Protein AF-A0A975B536-F1 (afdb_monomer_lite)

Structure (mmCIF, N/CA/C/O backbone):
data_AF-A0A975B536-F1
#
_entry.id   AF-A0A975B536-F1
#
loop_
_atom_site.group_PDB
_atom_site.id
_atom_site.type_symbol
_atom_site.label_atom_id
_atom_site.label_alt_id
_atom_site.label_comp_id
_atom_site.label_asym_id
_atom_site.label_entity_id
_atom_site.label_seq_id
_atom_site.pdbx_PDB_ins_code
_atom_site.Cartn_x
_atom_site.Cartn_y
_atom_site.Cartn_z
_atom_site.occupancy
_atom_site.B_iso_or_equiv
_atom_site.auth_seq_id
_atom_site.auth_comp_id
_atom_site.auth_asym_id
_atom_site.auth_atom_id
_atom_site.pdbx_PDB_model_num
ATOM 1 N N . MET A 1 1 ? 39.729 -15.402 -16.493 1.00 52.84 1 MET A N 1
ATOM 2 C CA . MET A 1 1 ? 40.479 -16.523 -17.104 1.00 52.84 1 MET A CA 1
ATOM 3 C C . MET A 1 1 ? 41.012 -16.151 -18.491 1.00 52.84 1 MET A C 1
ATOM 5 O O . MET A 1 1 ? 42.212 -16.264 -18.690 1.00 52.84 1 MET A O 1
ATOM 9 N N . ASN A 1 2 ? 40.196 -15.582 -19.392 1.00 63.62 2 ASN A N 1
ATOM 10 C CA . ASN A 1 2 ? 40.646 -15.184 -20.742 1.00 63.62 2 ASN A CA 1
ATOM 11 C C . ASN A 1 2 ? 41.720 -14.077 -20.799 1.00 63.62 2 ASN A C 1
ATOM 13 O O . ASN A 1 2 ? 42.593 -14.134 -21.655 1.00 63.62 2 ASN A O 1
ATOM 17 N N . THR A 1 3 ? 41.709 -13.095 -19.892 1.00 64.75 3 THR A N 1
ATOM 18 C CA . THR A 1 3 ? 42.691 -11.990 -19.902 1.00 64.75 3 THR A CA 1
ATOM 19 C C . THR A 1 3 ? 44.094 -12.422 -19.477 1.00 64.75 3 THR A C 1
ATOM 21 O O . THR A 1 3 ? 45.071 -11.982 -20.068 1.00 64.75 3 THR A O 1
ATOM 24 N N . TYR A 1 4 ? 44.202 -13.337 -18.510 1.00 67.81 4 TYR A N 1
ATOM 25 C CA . TYR A 1 4 ? 45.480 -13.910 -18.076 1.00 67.81 4 TYR A CA 1
ATOM 26 C C . TYR A 1 4 ? 46.125 -14.757 -19.182 1.00 67.81 4 TYR A C 1
ATOM 28 O O . TYR A 1 4 ? 47.302 -14.592 -19.478 1.00 67.81 4 TYR A O 1
ATOM 36 N N . ILE A 1 5 ? 45.330 -15.594 -19.857 1.00 72.44 5 ILE A N 1
ATOM 37 C CA . ILE A 1 5 ? 45.781 -16.386 -21.011 1.00 72.44 5 ILE A CA 1
ATOM 38 C C . ILE A 1 5 ? 46.236 -15.458 -22.150 1.00 72.44 5 ILE A C 1
ATOM 40 O O . ILE A 1 5 ? 47.288 -15.686 -22.744 1.00 72.44 5 ILE A O 1
ATOM 44 N N . GLY A 1 6 ? 45.499 -14.366 -22.395 1.00 69.50 6 GLY A N 1
ATOM 45 C CA . GLY A 1 6 ? 45.873 -13.332 -23.361 1.00 69.50 6 GLY A CA 1
ATOM 46 C C . GLY A 1 6 ? 47.219 -12.676 -23.042 1.00 69.50 6 GLY A C 1
ATOM 47 O O . GLY A 1 6 ? 48.089 -12.629 -23.906 1.00 69.50 6 GLY A O 1
ATOM 48 N N . LEU A 1 7 ? 47.435 -12.248 -21.795 1.00 70.88 7 LEU A N 1
ATOM 49 C CA . LEU A 1 7 ? 48.694 -11.637 -21.348 1.00 70.88 7 LEU A CA 1
ATOM 50 C C . LEU A 1 7 ? 49.884 -12.608 -21.414 1.00 70.88 7 LEU A C 1
ATOM 52 O O . LEU A 1 7 ? 50.959 -12.223 -21.867 1.00 70.88 7 LEU A O 1
ATOM 56 N N . VAL A 1 8 ? 49.684 -13.872 -21.027 1.00 73.31 8 VAL A N 1
ATOM 57 C CA . VAL A 1 8 ? 50.713 -14.922 -21.129 1.00 73.31 8 VAL A CA 1
ATOM 58 C C . VAL A 1 8 ? 51.071 -15.187 -22.593 1.00 73.31 8 VAL A C 1
ATOM 60 O O . VAL A 1 8 ? 52.251 -15.240 -22.932 1.00 73.31 8 VAL A O 1
ATOM 63 N N . SER A 1 9 ? 50.078 -15.282 -23.481 1.00 73.00 9 SER A N 1
ATOM 64 C CA . SER A 1 9 ? 50.320 -15.485 -24.915 1.00 73.00 9 SER A CA 1
ATOM 65 C C . SER A 1 9 ? 51.067 -14.309 -25.562 1.00 73.00 9 SER A C 1
ATOM 67 O O . SER A 1 9 ? 52.003 -14.529 -26.326 1.00 73.00 9 SER A O 1
ATOM 69 N N . LEU A 1 10 ? 50.735 -13.067 -25.187 1.00 73.44 10 LEU A N 1
ATOM 70 C CA . LEU A 1 10 ? 51.428 -11.853 -25.635 1.00 73.44 10 LEU A CA 1
ATOM 71 C C . LEU A 1 10 ? 52.888 -11.821 -25.168 1.00 73.44 10 LEU A C 1
ATOM 73 O O . LEU A 1 10 ? 53.773 -11.488 -25.954 1.00 73.44 10 LEU A O 1
ATOM 77 N N . GLY A 1 11 ? 53.145 -12.221 -23.920 1.00 71.75 11 GLY A N 1
ATOM 78 C CA . GLY A 1 11 ? 54.498 -12.339 -23.377 1.00 71.75 11 GLY A CA 1
ATOM 79 C C . GLY A 1 11 ? 55.343 -13.371 -24.126 1.00 71.75 11 GLY A C 1
ATOM 80 O O . GLY A 1 11 ? 56.466 -13.070 -24.524 1.00 71.75 11 GLY A O 1
ATOM 81 N N . VAL A 1 12 ? 54.792 -14.561 -24.390 1.00 78.44 12 VAL A N 1
ATOM 82 C CA . VAL A 1 12 ? 55.482 -15.630 -25.139 1.00 78.44 12 VAL A CA 1
ATOM 83 C C . VAL A 1 12 ? 55.801 -15.193 -26.573 1.00 78.44 12 VAL A C 1
ATOM 85 O O . VAL A 1 12 ? 56.919 -15.401 -27.047 1.00 78.44 12 VAL A O 1
ATOM 88 N N . VAL A 1 13 ? 54.854 -14.532 -27.247 1.00 76.50 13 VAL A N 1
ATOM 89 C CA . VAL A 1 13 ? 55.049 -13.998 -28.604 1.00 76.50 13 VAL A CA 1
ATOM 90 C C . VAL A 1 13 ? 56.113 -12.898 -28.620 1.00 76.50 13 VAL A C 1
ATOM 92 O O . VAL A 1 13 ? 56.979 -12.912 -29.492 1.00 76.50 13 VAL A O 1
ATOM 95 N N . ALA A 1 14 ? 56.108 -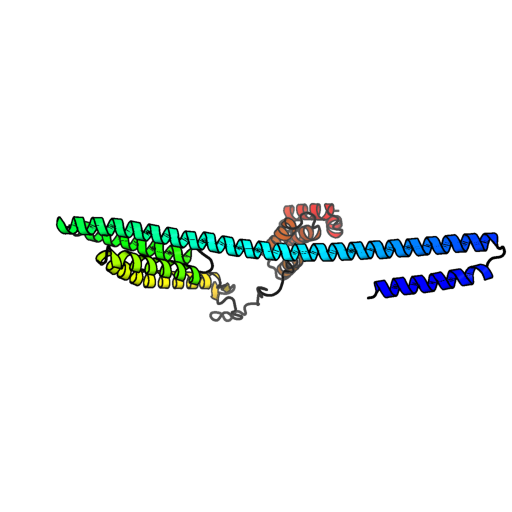11.985 -27.644 1.00 73.50 14 ALA A N 1
ATOM 96 C CA . ALA A 1 14 ? 57.100 -10.915 -27.549 1.00 73.50 14 ALA A CA 1
ATOM 97 C C . ALA A 1 14 ? 58.524 -11.448 -27.308 1.00 73.50 14 ALA A C 1
ATOM 99 O O . ALA A 1 14 ? 59.465 -10.983 -27.952 1.00 73.50 14 ALA A O 1
ATOM 100 N N . VAL A 1 15 ? 58.680 -12.455 -26.439 1.00 76.94 15 VAL A N 1
ATOM 101 C CA . VAL A 1 15 ? 59.972 -13.120 -26.195 1.00 76.94 15 VAL A CA 1
ATOM 102 C C . VAL A 1 15 ? 60.466 -13.817 -27.466 1.00 76.94 15 VAL A C 1
ATOM 104 O O . VAL A 1 15 ? 61.611 -13.605 -27.866 1.00 76.94 15 VAL A O 1
ATOM 107 N N . GLY A 1 16 ? 59.598 -14.566 -28.155 1.00 76.38 16 GLY A N 1
ATOM 108 C CA . GLY A 1 16 ? 59.943 -15.229 -29.417 1.00 76.38 16 GLY A CA 1
ATOM 109 C C . GLY A 1 16 ? 60.360 -14.252 -30.523 1.00 76.38 16 GLY A C 1
ATOM 110 O O . GLY A 1 16 ? 61.385 -14.455 -31.172 1.00 76.38 16 GLY A O 1
ATOM 111 N N . LEU A 1 17 ? 59.623 -13.149 -30.692 1.00 71.12 17 LEU A N 1
ATOM 112 C CA . LEU A 1 17 ? 59.965 -12.087 -31.646 1.00 71.12 17 LEU A CA 1
ATOM 113 C C . LEU A 1 17 ? 61.303 -11.424 -31.309 1.00 71.12 17 LEU A C 1
ATOM 115 O O . LEU A 1 17 ? 62.122 -11.231 -32.205 1.00 71.12 17 LEU A O 1
ATOM 119 N N . SER A 1 18 ? 61.553 -11.121 -30.033 1.00 70.31 18 SER A N 1
ATOM 120 C CA . SER A 1 18 ? 62.806 -10.491 -29.596 1.00 70.31 18 SER A CA 1
ATOM 121 C 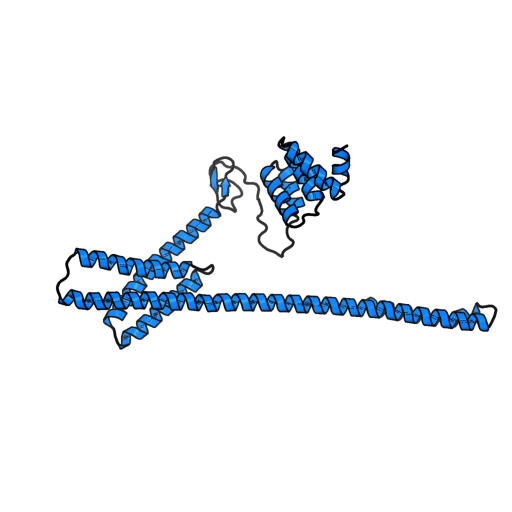C . SER A 1 18 ? 64.042 -11.369 -29.826 1.00 70.31 18 SER A C 1
ATOM 123 O O . SER A 1 18 ? 65.114 -10.841 -30.111 1.00 70.31 18 SER A O 1
ATOM 125 N N . ALA A 1 19 ? 63.889 -12.697 -29.772 1.00 77.88 19 ALA A N 1
ATOM 126 C CA . ALA A 1 19 ? 64.959 -13.654 -30.047 1.00 77.88 19 ALA A CA 1
ATOM 127 C C . ALA A 1 19 ? 65.216 -13.857 -31.553 1.00 77.88 19 ALA A C 1
ATOM 129 O O . ALA A 1 19 ? 66.333 -14.186 -31.946 1.00 77.88 19 ALA A O 1
ATOM 130 N N . TYR A 1 20 ? 64.197 -13.658 -32.397 1.00 78.62 20 TYR A N 1
ATOM 131 C CA . TYR A 1 20 ? 64.264 -13.927 -33.838 1.00 78.62 20 TYR A CA 1
ATOM 132 C C . TYR A 1 20 ? 64.617 -12.690 -34.684 1.00 78.62 20 TYR A C 1
ATOM 134 O O . TYR A 1 20 ? 65.339 -12.802 -35.674 1.00 78.62 20 TYR A O 1
ATOM 142 N N . LEU A 1 21 ? 64.170 -11.497 -34.271 1.00 73.81 21 LEU A N 1
ATOM 143 C CA . LEU A 1 21 ? 64.431 -10.214 -34.947 1.00 73.81 21 LEU A CA 1
ATOM 144 C C . LEU A 1 21 ? 65.922 -9.927 -35.238 1.00 73.81 21 LEU A C 1
ATOM 146 O O . LEU A 1 21 ? 66.208 -9.442 -36.335 1.00 73.81 21 LEU A O 1
ATOM 150 N N . PRO A 1 22 ? 66.883 -10.253 -34.348 1.00 76.38 22 PRO A N 1
ATOM 151 C CA . PRO A 1 22 ? 68.302 -10.005 -34.606 1.00 76.38 22 PRO A CA 1
ATOM 152 C C . PRO A 1 22 ? 68.882 -10.755 -35.807 1.00 76.38 22 PRO A C 1
ATOM 154 O O . PRO A 1 22 ? 69.833 -10.272 -36.413 1.00 76.38 22 PRO A O 1
ATOM 157 N N . PHE A 1 23 ? 68.309 -11.907 -36.169 1.00 77.44 23 PHE A N 1
ATOM 158 C CA . PHE A 1 23 ? 68.779 -12.733 -37.285 1.00 77.44 23 PHE A CA 1
ATOM 159 C C . PHE A 1 23 ? 68.290 -12.245 -38.655 1.00 77.44 23 PHE A C 1
ATOM 161 O O . PHE A 1 23 ? 68.813 -12.671 -39.681 1.00 77.44 23 PHE A O 1
ATOM 168 N N . LEU A 1 24 ? 67.295 -11.354 -38.684 1.00 76.50 24 LEU A N 1
ATOM 169 C CA . LEU A 1 24 ? 66.673 -10.845 -39.909 1.00 76.50 24 LEU A CA 1
ATOM 170 C C . LEU A 1 24 ? 67.210 -9.473 -40.341 1.00 76.50 24 LEU A C 1
ATOM 172 O O . LEU A 1 24 ? 66.907 -9.024 -41.446 1.00 76.50 24 LEU A O 1
ATOM 176 N N . MET A 1 25 ? 67.964 -8.787 -39.478 1.00 79.94 25 MET A N 1
ATOM 177 C CA . MET A 1 25 ? 68.356 -7.393 -39.692 1.00 79.94 25 MET A CA 1
ATOM 178 C C . MET A 1 25 ? 69.790 -7.267 -40.228 1.00 79.94 25 MET A C 1
ATOM 180 O O . MET A 1 25 ? 70.691 -7.954 -39.751 1.00 79.94 25 MET A O 1
ATOM 184 N N . PRO A 1 26 ? 70.038 -6.349 -41.181 1.00 75.31 26 PRO A N 1
ATOM 185 C CA . PRO A 1 26 ? 71.304 -6.273 -41.912 1.00 75.31 26 PRO A CA 1
ATOM 186 C C . PRO A 1 26 ? 72.475 -5.713 -41.091 1.00 75.31 26 PRO A C 1
ATOM 188 O O . PRO A 1 26 ? 73.628 -5.933 -41.453 1.00 75.31 26 PRO A O 1
ATOM 191 N N . THR A 1 27 ? 72.211 -4.976 -40.004 1.00 83.12 27 THR A N 1
ATOM 192 C CA . THR A 1 27 ? 73.253 -4.381 -39.152 1.00 83.12 27 THR A CA 1
ATOM 193 C C . THR A 1 27 ? 72.921 -4.507 -37.659 1.00 83.12 27 THR A C 1
ATOM 195 O O . THR A 1 27 ? 71.751 -4.428 -37.264 1.00 83.12 27 THR A O 1
ATOM 198 N N . PRO A 1 28 ? 73.939 -4.665 -36.789 1.00 81.94 28 PRO A N 1
ATOM 199 C CA . PRO A 1 28 ? 73.739 -4.891 -35.354 1.00 81.94 28 PRO A CA 1
ATOM 200 C C . PRO A 1 28 ? 73.085 -3.700 -34.637 1.00 81.94 28 PRO A C 1
ATOM 202 O O . PRO A 1 28 ? 72.344 -3.887 -33.676 1.00 81.94 28 PRO A O 1
ATOM 205 N N . THR A 1 29 ? 73.301 -2.476 -35.122 1.00 81.25 29 THR A N 1
ATOM 206 C CA . THR A 1 29 ? 72.700 -1.258 -34.559 1.00 81.25 29 THR A CA 1
ATOM 207 C C . THR A 1 29 ? 71.192 -1.194 -34.802 1.00 81.25 29 THR A C 1
ATOM 209 O O . THR A 1 29 ? 70.433 -0.886 -33.885 1.00 81.25 29 THR A O 1
ATOM 212 N N . VAL A 1 30 ? 70.737 -1.544 -36.008 1.00 80.69 30 VAL A N 1
ATOM 213 C CA . VAL A 1 30 ? 69.308 -1.589 -36.361 1.00 80.69 30 VAL A CA 1
ATOM 214 C C . VAL A 1 30 ? 68.604 -2.734 -35.625 1.00 80.69 30 VAL A C 1
ATOM 216 O O . VAL A 1 30 ? 67.503 -2.548 -35.105 1.00 80.69 30 VAL A O 1
ATOM 219 N N . SER A 1 31 ? 69.262 -3.889 -35.494 1.00 78.50 31 SER A N 1
ATOM 220 C CA . SER A 1 31 ? 68.794 -5.000 -34.652 1.00 78.50 31 SER A CA 1
ATOM 221 C C . SER A 1 31 ? 68.556 -4.561 -33.198 1.00 78.50 31 SER A C 1
ATOM 223 O O . SER A 1 31 ? 67.471 -4.750 -32.652 1.00 78.50 31 SER A O 1
ATOM 225 N N . PHE A 1 32 ? 69.527 -3.884 -32.580 1.00 80.38 32 PHE A N 1
ATOM 226 C CA . PHE A 1 32 ? 69.415 -3.451 -31.186 1.00 80.38 32 PHE A CA 1
ATOM 227 C C . PHE A 1 32 ? 68.269 -2.450 -30.965 1.00 80.38 32 PHE A C 1
ATOM 229 O O . PHE A 1 32 ? 67.469 -2.603 -30.042 1.00 80.38 32 PHE A O 1
ATOM 236 N N . ILE A 1 33 ? 68.142 -1.457 -31.852 1.00 82.81 33 ILE A N 1
ATOM 237 C CA . ILE A 1 33 ? 67.071 -0.454 -31.784 1.00 82.81 33 ILE A CA 1
ATOM 238 C C . ILE A 1 33 ? 65.697 -1.118 -31.952 1.00 82.81 33 ILE A C 1
ATOM 240 O O . ILE A 1 33 ? 64.779 -0.839 -31.182 1.00 82.81 33 ILE A O 1
ATOM 244 N N . THR A 1 34 ? 65.544 -2.030 -32.914 1.00 80.19 34 THR A N 1
ATOM 245 C CA . THR A 1 34 ? 64.260 -2.708 -33.169 1.00 80.19 34 THR A CA 1
ATOM 246 C C . THR A 1 34 ? 63.822 -3.605 -32.008 1.00 80.19 34 THR A C 1
ATOM 248 O O . THR A 1 34 ? 62.639 -3.608 -31.666 1.00 80.19 34 THR A O 1
ATOM 251 N N . VAL A 1 35 ? 64.753 -4.286 -31.332 1.00 81.12 35 VAL A N 1
ATOM 252 C CA . VAL A 1 35 ? 64.463 -5.071 -30.117 1.00 81.12 35 VAL A CA 1
ATOM 253 C C . VAL A 1 35 ? 64.015 -4.174 -28.955 1.00 81.12 35 VAL A C 1
ATOM 255 O O . VAL A 1 35 ? 63.045 -4.496 -28.259 1.00 81.12 35 VAL A O 1
ATOM 258 N N . ILE A 1 36 ? 64.653 -3.014 -28.763 1.00 83.25 36 ILE A N 1
ATOM 259 C CA . ILE A 1 36 ? 64.231 -2.037 -27.745 1.00 83.25 36 ILE A CA 1
ATOM 260 C C . ILE A 1 36 ? 62.819 -1.522 -28.044 1.00 83.25 36 ILE A C 1
ATOM 262 O O . ILE A 1 36 ? 61.957 -1.550 -27.168 1.00 83.25 36 ILE A O 1
ATOM 266 N N . PHE A 1 37 ? 62.537 -1.114 -29.281 1.00 83.62 37 PHE A N 1
ATOM 267 C CA . PHE A 1 37 ? 61.194 -0.663 -29.653 1.00 83.62 37 PHE A CA 1
ATOM 268 C C . PHE A 1 37 ? 60.136 -1.758 -29.458 1.00 83.62 37 PHE A C 1
ATOM 270 O O . PHE A 1 37 ? 59.074 -1.481 -28.901 1.00 83.62 37 PHE A O 1
ATOM 277 N N . ALA A 1 38 ? 60.427 -3.004 -29.845 1.00 79.50 38 ALA A N 1
ATOM 278 C CA . ALA A 1 38 ? 59.507 -4.130 -29.675 1.00 79.50 38 ALA A CA 1
ATOM 279 C C . ALA A 1 38 ? 59.219 -4.441 -28.193 1.00 79.50 38 ALA A C 1
ATOM 281 O O . ALA A 1 38 ? 58.070 -4.691 -27.821 1.00 79.50 38 ALA A O 1
ATOM 282 N N . SER A 1 39 ? 60.240 -4.387 -27.334 1.00 80.50 39 SER A N 1
ATOM 283 C CA . SER A 1 39 ? 60.094 -4.628 -25.891 1.00 80.50 39 SER A CA 1
ATOM 284 C C . SER A 1 39 ? 59.316 -3.515 -25.182 1.00 80.50 39 SER A C 1
ATOM 286 O O . SER A 1 39 ? 58.391 -3.809 -24.423 1.00 80.50 39 SER A O 1
ATOM 288 N N . VAL A 1 40 ? 59.608 -2.245 -25.485 1.00 85.38 40 VAL A N 1
ATOM 289 C CA . VAL A 1 40 ? 58.858 -1.093 -24.955 1.00 85.38 40 VAL A CA 1
ATOM 290 C C . VAL A 1 40 ? 57.400 -1.141 -25.412 1.00 85.38 40 VAL A C 1
ATOM 292 O O . VAL A 1 40 ? 56.494 -0.951 -24.602 1.00 85.38 40 VAL A O 1
ATOM 295 N N . PHE A 1 41 ? 57.154 -1.456 -26.685 1.00 83.06 41 PHE A N 1
ATOM 296 C CA . PHE A 1 41 ? 55.803 -1.582 -27.230 1.00 83.06 41 PHE A CA 1
ATOM 297 C C . PHE A 1 41 ? 55.010 -2.717 -26.559 1.00 83.06 41 PHE A C 1
ATOM 299 O O . PHE A 1 41 ? 53.853 -2.525 -26.185 1.00 83.06 41 PHE A O 1
ATOM 306 N N . SER A 1 42 ? 55.645 -3.869 -26.322 1.00 81.31 42 SER A N 1
ATOM 307 C CA . SER A 1 42 ? 55.040 -5.000 -25.603 1.00 81.31 42 SER A CA 1
ATOM 308 C C . SER A 1 42 ? 54.677 -4.655 -24.151 1.00 81.31 42 SER A C 1
ATOM 310 O O . SER A 1 42 ? 53.566 -4.948 -23.694 1.00 81.31 42 SER A O 1
ATOM 312 N N . LEU A 1 43 ? 55.570 -3.965 -23.430 1.00 84.56 43 LEU A N 1
ATOM 313 C CA . LEU A 1 43 ? 55.304 -3.483 -22.070 1.00 84.56 43 LEU A CA 1
ATOM 314 C C . LEU A 1 43 ? 54.147 -2.479 -22.037 1.00 84.56 43 LEU A C 1
ATOM 316 O O . LEU A 1 43 ? 53.305 -2.543 -21.142 1.00 84.56 43 LEU A O 1
ATOM 320 N N . LEU A 1 44 ? 54.065 -1.593 -23.030 1.00 87.00 44 LEU A N 1
ATOM 321 C CA . LEU A 1 44 ? 53.014 -0.582 -23.125 1.00 87.00 44 LEU A CA 1
ATOM 322 C C . LEU A 1 44 ? 51.642 -1.216 -23.400 1.00 87.00 44 LEU A C 1
ATOM 324 O O . LEU A 1 44 ? 50.660 -0.853 -22.751 1.00 87.00 44 LEU A O 1
ATOM 328 N N . ILE A 1 45 ? 51.574 -2.222 -24.281 1.00 84.00 45 ILE A N 1
ATOM 329 C CA . ILE A 1 45 ? 50.353 -3.018 -24.501 1.00 84.00 45 ILE A CA 1
ATOM 330 C C . ILE A 1 45 ? 49.953 -3.751 -23.221 1.00 84.00 45 ILE A C 1
ATOM 332 O O . ILE A 1 45 ? 48.795 -3.690 -22.808 1.00 84.00 45 ILE A O 1
ATOM 336 N N . THR A 1 46 ? 50.908 -4.411 -22.567 1.00 83.19 46 THR A N 1
ATOM 337 C CA . THR A 1 46 ? 50.675 -5.144 -21.315 1.00 83.19 46 THR A CA 1
ATOM 338 C C . THR A 1 46 ? 50.127 -4.217 -20.230 1.00 83.19 46 THR A C 1
ATOM 340 O O . THR A 1 46 ? 49.127 -4.541 -19.586 1.00 83.19 46 THR A O 1
ATOM 343 N N . TYR A 1 47 ? 50.715 -3.029 -20.072 1.00 87.50 47 TYR A N 1
ATOM 344 C CA . TYR A 1 47 ? 50.244 -1.992 -19.155 1.00 87.50 47 TYR A CA 1
ATOM 345 C C . TYR A 1 47 ? 48.826 -1.513 -19.496 1.00 87.50 47 TYR A C 1
ATOM 347 O O . TYR A 1 47 ? 47.972 -1.454 -18.616 1.00 87.50 47 TYR A O 1
ATOM 355 N N . MET A 1 48 ? 48.532 -1.226 -20.767 1.00 86.50 48 MET A N 1
ATOM 356 C CA . MET A 1 48 ? 47.199 -0.777 -21.193 1.00 86.50 48 MET A CA 1
ATOM 357 C C . MET A 1 48 ? 46.120 -1.837 -20.933 1.00 86.50 48 MET A C 1
ATOM 359 O O . MET A 1 48 ? 45.045 -1.516 -20.425 1.00 86.50 48 MET A O 1
ATOM 363 N N . VAL A 1 49 ? 46.408 -3.106 -21.239 1.00 84.62 49 VAL A N 1
ATOM 364 C CA . VAL A 1 49 ? 45.474 -4.225 -21.033 1.00 84.62 49 VAL A CA 1
ATOM 365 C C . VAL A 1 49 ? 45.243 -4.481 -19.545 1.00 84.62 49 VAL A C 1
ATOM 367 O O . VAL A 1 49 ? 44.099 -4.634 -19.119 1.00 84.62 49 VAL A O 1
ATOM 370 N N . THR A 1 50 ? 46.311 -4.504 -18.745 1.00 84.06 50 THR A N 1
ATOM 371 C CA . THR A 1 50 ? 46.207 -4.708 -17.292 1.00 84.06 50 THR A CA 1
ATOM 372 C C . THR A 1 50 ? 45.485 -3.555 -16.610 1.00 84.06 50 THR A C 1
ATOM 374 O O . THR A 1 50 ? 44.573 -3.810 -15.827 1.00 84.06 50 THR A O 1
ATOM 377 N N . LYS A 1 51 ? 45.811 -2.303 -16.949 1.00 88.88 51 LYS A N 1
ATOM 378 C CA . LYS A 1 51 ? 45.131 -1.114 -16.424 1.00 88.88 51 LYS A CA 1
ATOM 379 C C . LYS A 1 51 ? 43.632 -1.154 -16.714 1.00 88.88 51 LYS A C 1
ATOM 381 O O . LYS A 1 51 ? 42.842 -1.068 -15.779 1.00 88.88 51 LYS A O 1
ATOM 386 N N . LYS A 1 52 ? 43.247 -1.378 -17.976 1.00 86.69 52 LYS A N 1
ATOM 387 C CA . LYS A 1 52 ? 41.836 -1.468 -18.377 1.00 86.69 52 LYS A CA 1
ATOM 388 C C . LYS A 1 52 ? 41.101 -2.584 -17.632 1.00 86.69 52 LYS A C 1
ATOM 390 O O . LYS A 1 52 ? 39.977 -2.392 -17.183 1.00 86.69 52 LYS A O 1
ATOM 395 N N . TRP A 1 53 ? 41.740 -3.743 -17.475 1.00 85.81 53 TRP A N 1
ATOM 396 C CA . TRP A 1 53 ? 41.154 -4.859 -16.736 1.00 85.81 53 TRP A CA 1
ATOM 397 C C . TRP A 1 53 ? 40.964 -4.537 -15.246 1.00 85.81 53 TRP A C 1
ATOM 399 O O . TRP A 1 53 ? 39.918 -4.855 -14.683 1.00 85.81 53 TRP A O 1
ATOM 409 N N . VAL A 1 54 ? 41.946 -3.896 -14.605 1.00 89.12 54 VAL A N 1
ATOM 410 C CA . VAL A 1 54 ? 41.843 -3.475 -13.198 1.00 89.12 54 VAL A CA 1
ATOM 411 C C . VAL A 1 54 ? 40.725 -2.447 -13.014 1.00 89.12 54 VAL A C 1
ATOM 413 O O . VAL A 1 54 ? 39.942 -2.579 -12.074 1.00 89.12 54 VAL A O 1
ATOM 416 N N . GLU A 1 55 ? 40.620 -1.466 -13.912 1.00 90.38 55 GLU A N 1
ATOM 417 C CA . GLU A 1 55 ? 39.549 -0.460 -13.906 1.00 90.38 55 GLU A CA 1
ATOM 418 C C . GLU A 1 55 ? 38.167 -1.121 -14.027 1.00 90.38 55 GLU A C 1
ATOM 420 O O . GLU A 1 55 ? 37.293 -0.875 -13.198 1.00 90.38 55 GLU A O 1
ATOM 425 N N . GLU A 1 56 ? 37.998 -2.057 -14.963 1.00 88.69 56 GLU A N 1
ATOM 426 C CA . GLU A 1 56 ? 36.743 -2.796 -15.151 1.00 88.69 56 GLU A CA 1
ATOM 427 C C . GLU A 1 56 ? 36.367 -3.631 -13.911 1.00 88.69 56 GLU A C 1
ATOM 429 O O . GLU A 1 56 ? 35.211 -3.657 -13.485 1.00 88.69 56 GLU A O 1
ATOM 434 N N . GLN A 1 57 ? 37.340 -4.281 -13.263 1.00 88.62 57 GLN A N 1
ATOM 435 C CA . GLN A 1 57 ? 37.086 -5.002 -12.010 1.00 88.62 57 GLN A CA 1
ATOM 436 C C . GLN A 1 57 ? 36.714 -4.061 -10.857 1.00 88.62 57 GLN A C 1
ATOM 438 O O . GLN A 1 57 ? 35.849 -4.401 -10.042 1.00 88.62 57 GLN A O 1
ATOM 443 N N . ALA A 1 58 ? 37.347 -2.889 -10.778 1.00 88.31 58 ALA A N 1
ATOM 444 C CA . ALA A 1 58 ? 37.032 -1.881 -9.774 1.00 88.31 58 ALA A CA 1
ATOM 445 C C . ALA A 1 58 ? 35.606 -1.336 -9.957 1.00 88.31 58 ALA A C 1
ATOM 447 O O . ALA A 1 58 ? 34.872 -1.221 -8.972 1.00 88.31 58 ALA A O 1
ATOM 448 N N . GLU A 1 59 ? 35.180 -1.086 -11.198 1.00 92.12 59 GLU A N 1
ATOM 449 C CA . GLU A 1 59 ? 33.811 -0.674 -11.527 1.00 92.12 59 GLU A CA 1
ATOM 450 C C . GLU A 1 59 ? 32.781 -1.755 -11.189 1.00 92.12 59 GLU A C 1
ATOM 452 O O . GLU A 1 59 ? 31.784 -1.476 -10.525 1.00 92.12 59 GLU A O 1
ATOM 457 N N . ILE A 1 60 ? 33.030 -3.016 -11.555 1.00 90.31 60 ILE A N 1
ATOM 458 C CA . ILE A 1 60 ? 32.124 -4.125 -11.210 1.00 90.31 60 ILE A CA 1
ATOM 459 C C . ILE A 1 60 ? 31.986 -4.253 -9.689 1.00 90.31 60 ILE A C 1
ATOM 461 O O . ILE A 1 60 ? 30.886 -4.473 -9.171 1.00 90.31 60 ILE A O 1
ATOM 465 N N . LYS A 1 61 ? 33.094 -4.123 -8.951 1.00 92.81 61 LYS A N 1
ATOM 466 C CA . LYS A 1 61 ? 33.083 -4.201 -7.489 1.00 92.81 61 LYS A CA 1
ATOM 467 C C . LYS A 1 61 ? 32.334 -3.019 -6.871 1.00 92.81 61 LYS A C 1
ATOM 469 O O . LYS A 1 61 ? 31.560 -3.237 -5.940 1.00 92.81 61 LYS A O 1
ATOM 474 N N . SER A 1 62 ? 32.518 -1.803 -7.386 1.00 87.00 62 SER A N 1
ATOM 475 C CA . SER A 1 62 ? 31.816 -0.613 -6.894 1.00 87.00 62 SER A CA 1
ATOM 476 C C . SER A 1 62 ? 30.310 -0.686 -7.170 1.00 87.00 62 SER A C 1
ATOM 478 O O . SER A 1 62 ? 29.518 -0.397 -6.273 1.00 87.00 62 SER A O 1
ATOM 480 N N . LEU A 1 63 ? 29.905 -1.173 -8.348 1.00 91.12 63 LEU A N 1
ATOM 481 C CA . LEU A 1 63 ? 28.508 -1.429 -8.713 1.00 91.12 63 LEU A CA 1
ATOM 482 C C . LEU A 1 63 ? 27.853 -2.449 -7.781 1.00 91.12 63 LEU A C 1
ATOM 484 O O . LEU A 1 63 ? 26.774 -2.183 -7.254 1.00 91.12 63 LEU A O 1
ATOM 488 N N . LYS A 1 64 ? 28.520 -3.580 -7.520 1.00 91.81 64 LYS A N 1
ATOM 489 C CA . LYS A 1 64 ? 28.023 -4.596 -6.577 1.00 91.81 64 LYS A CA 1
ATOM 490 C C . LYS A 1 64 ? 27.854 -4.030 -5.170 1.00 91.81 64 LYS A C 1
ATOM 492 O O . LYS A 1 64 ? 26.816 -4.246 -4.551 1.00 91.81 64 LYS A O 1
ATOM 497 N N . LEU A 1 65 ? 28.844 -3.276 -4.687 1.00 91.38 65 LEU A N 1
ATOM 498 C CA . LEU A 1 65 ? 28.794 -2.657 -3.362 1.00 91.38 65 LEU A CA 1
ATOM 499 C C . LEU A 1 65 ? 27.651 -1.635 -3.264 1.00 91.38 65 LEU A C 1
ATOM 501 O O . LEU A 1 65 ? 26.948 -1.576 -2.258 1.00 91.38 65 LEU A O 1
ATOM 505 N N . LYS A 1 66 ? 27.443 -0.844 -4.323 1.00 87.50 66 LYS A N 1
ATOM 506 C CA . LYS A 1 66 ? 26.344 0.120 -4.413 1.00 87.50 66 LYS A CA 1
ATOM 507 C C . LYS A 1 66 ? 24.989 -0.584 -4.408 1.00 87.50 66 LYS A C 1
ATOM 509 O O . LYS A 1 66 ? 24.125 -0.209 -3.627 1.00 87.50 66 LYS A O 1
ATOM 514 N N . GLU A 1 67 ? 24.825 -1.642 -5.197 1.00 88.94 67 GLU A N 1
ATOM 515 C CA . GLU A 1 67 ? 23.587 -2.424 -5.234 1.00 88.94 67 GLU A CA 1
ATOM 516 C C . GLU A 1 67 ? 23.272 -3.067 -3.872 1.00 88.94 67 GLU A C 1
ATOM 518 O O . GLU A 1 67 ? 22.122 -3.060 -3.423 1.00 88.94 67 GLU A O 1
ATOM 523 N N . GLU A 1 68 ? 24.286 -3.601 -3.191 1.00 90.88 68 GLU A N 1
ATOM 524 C CA . GLU A 1 68 ? 24.150 -4.178 -1.854 1.00 90.88 68 GLU A CA 1
ATOM 525 C C . GLU A 1 68 ? 23.768 -3.120 -0.808 1.00 90.88 68 GLU A C 1
ATOM 527 O O . GLU A 1 68 ? 22.829 -3.328 -0.030 1.00 90.88 68 GLU A O 1
ATOM 532 N N . ASN A 1 69 ? 24.419 -1.955 -0.840 1.00 82.06 69 ASN A N 1
ATOM 533 C CA . ASN A 1 69 ? 24.084 -0.823 0.021 1.00 82.06 69 ASN A CA 1
ATOM 534 C C . ASN A 1 69 ? 22.669 -0.301 -0.256 1.00 82.06 69 ASN A C 1
ATOM 536 O O . ASN A 1 69 ? 21.904 -0.109 0.685 1.00 82.06 69 ASN A O 1
ATOM 540 N N . ASP A 1 70 ? 22.262 -0.165 -1.517 1.00 78.06 70 ASP A N 1
ATOM 541 C CA . ASP A 1 70 ? 20.910 0.259 -1.892 1.00 78.06 70 ASP A CA 1
ATOM 542 C C . ASP A 1 70 ? 19.850 -0.756 -1.437 1.00 78.06 70 ASP A C 1
ATOM 544 O O . ASP A 1 70 ? 18.748 -0.388 -1.019 1.00 78.06 70 ASP A O 1
ATOM 548 N N . LYS A 1 71 ? 20.153 -2.060 -1.490 1.00 81.06 71 LYS A N 1
ATOM 549 C CA . LYS A 1 71 ? 19.293 -3.110 -0.914 1.00 81.06 71 LYS A CA 1
ATOM 550 C C . LYS A 1 71 ? 19.217 -2.998 0.608 1.00 81.06 71 LYS A C 1
ATOM 552 O O . LYS A 1 71 ? 18.140 -3.174 1.177 1.00 81.06 71 LYS A O 1
ATOM 557 N N . ARG A 1 72 ? 20.332 -2.707 1.281 1.00 83.12 72 ARG A N 1
ATOM 558 C CA . ARG A 1 72 ? 20.375 -2.513 2.737 1.00 83.12 72 ARG A CA 1
ATOM 559 C C . ARG A 1 72 ? 19.593 -1.271 3.164 1.00 83.12 72 ARG A C 1
ATOM 561 O O . ARG A 1 72 ? 18.763 -1.381 4.056 1.00 83.12 72 ARG A O 1
ATOM 568 N N . ILE A 1 73 ? 19.772 -0.142 2.482 1.00 66.25 73 ILE A N 1
ATOM 569 C CA . ILE A 1 73 ? 19.027 1.100 2.725 1.00 66.25 73 ILE A CA 1
ATOM 570 C C . ILE A 1 73 ? 17.528 0.871 2.524 1.00 66.25 73 ILE A C 1
ATOM 572 O O . ILE A 1 73 ? 16.736 1.305 3.351 1.00 66.25 73 ILE A O 1
ATOM 576 N N . ARG A 1 74 ? 17.116 0.153 1.469 1.00 65.62 74 ARG A N 1
ATOM 577 C CA . ARG A 1 74 ? 15.698 -0.185 1.249 1.00 65.62 74 ARG A CA 1
ATOM 578 C C . ARG A 1 74 ? 15.105 -1.033 2.374 1.00 65.62 74 ARG A C 1
ATOM 580 O O . ARG A 1 74 ? 13.983 -0.762 2.787 1.00 65.62 74 ARG A O 1
ATOM 587 N N . ARG A 1 75 ? 15.846 -2.027 2.879 1.00 71.31 75 ARG A N 1
ATOM 588 C CA . ARG A 1 75 ? 15.417 -2.836 4.035 1.00 71.31 75 ARG A CA 1
ATOM 589 C C . ARG A 1 75 ? 15.284 -1.991 5.297 1.00 71.31 75 ARG A C 1
ATOM 591 O O . ARG A 1 75 ? 14.227 -2.010 5.907 1.00 71.31 75 ARG A O 1
ATOM 598 N N . LEU A 1 76 ? 16.302 -1.191 5.610 1.00 65.81 76 LEU A N 1
ATOM 599 C CA . LEU A 1 76 ? 16.295 -0.311 6.779 1.00 65.81 76 LEU A CA 1
ATOM 600 C C . LEU A 1 76 ? 15.181 0.738 6.712 1.00 65.81 76 LEU A C 1
ATOM 602 O O . LEU A 1 76 ? 14.544 0.992 7.722 1.00 65.81 76 LEU A O 1
ATOM 606 N N . LYS A 1 77 ? 14.904 1.315 5.534 1.00 61.31 77 LYS A N 1
ATOM 607 C CA . LYS A 1 77 ? 13.750 2.208 5.341 1.00 61.31 77 LYS A CA 1
ATOM 608 C C . LYS A 1 77 ? 12.440 1.479 5.607 1.00 61.31 77 LYS A C 1
ATOM 610 O O . LYS A 1 77 ? 11.639 1.973 6.378 1.00 61.31 77 LYS A O 1
ATOM 615 N N . LYS A 1 78 ? 12.264 0.275 5.050 1.00 64.88 78 LYS A N 1
ATOM 616 C CA . LYS A 1 78 ? 11.068 -0.539 5.299 1.00 64.88 78 LYS A CA 1
ATOM 617 C C . LYS A 1 78 ? 10.889 -0.843 6.792 1.00 64.88 78 LYS A C 1
ATOM 619 O O . LYS A 1 78 ? 9.786 -0.687 7.290 1.00 64.88 78 LYS A O 1
ATOM 624 N N . GLU A 1 79 ? 11.954 -1.233 7.492 1.00 66.25 79 GLU A N 1
ATOM 625 C CA . GLU A 1 79 ? 11.939 -1.508 8.939 1.00 66.25 79 GLU A CA 1
ATOM 626 C C . GLU A 1 79 ? 11.669 -0.243 9.775 1.00 66.25 79 GLU A C 1
ATOM 628 O O . GLU A 1 79 ? 10.888 -0.263 10.730 1.00 66.25 79 GLU A O 1
ATOM 633 N N . HIS A 1 80 ? 12.283 0.883 9.410 1.00 65.44 80 HIS A N 1
ATOM 634 C CA . HIS A 1 80 ? 12.073 2.167 10.077 1.00 65.44 80 HIS A CA 1
ATOM 635 C C . HIS A 1 80 ? 10.648 2.697 9.875 1.00 65.44 80 HIS A C 1
ATOM 637 O O . HIS A 1 80 ? 10.013 3.152 10.828 1.00 65.44 80 HIS A O 1
ATOM 643 N N . ASP A 1 81 ? 10.123 2.577 8.657 1.00 63.94 81 ASP A N 1
ATOM 644 C CA . ASP A 1 81 ? 8.752 2.951 8.333 1.00 63.94 81 ASP A CA 1
ATOM 645 C C . ASP A 1 81 ? 7.782 2.060 9.115 1.00 63.94 81 ASP A C 1
ATOM 647 O O . ASP A 1 81 ? 6.875 2.584 9.747 1.00 63.94 81 ASP A O 1
ATOM 651 N N . THR A 1 82 ? 8.009 0.739 9.190 1.00 64.62 82 THR A N 1
ATOM 652 C CA . THR A 1 82 ? 7.149 -0.164 9.979 1.00 64.62 82 THR A CA 1
ATOM 653 C C . THR A 1 82 ? 7.187 0.118 11.480 1.00 64.62 82 THR A C 1
ATOM 655 O O . THR A 1 82 ? 6.147 0.064 12.121 1.00 64.62 82 THR A O 1
ATOM 658 N N . THR A 1 83 ? 8.345 0.464 12.050 1.00 69.50 83 THR A N 1
ATOM 659 C CA . THR A 1 83 ? 8.477 0.710 13.502 1.00 69.50 83 THR A CA 1
ATOM 660 C C . THR A 1 83 ? 7.878 2.049 13.925 1.00 69.50 83 THR A C 1
ATOM 662 O O . THR A 1 83 ? 7.170 2.127 14.928 1.00 69.50 83 THR A O 1
ATOM 665 N N . THR A 1 84 ? 8.099 3.104 13.137 1.00 75.44 84 THR A N 1
ATOM 666 C CA . THR A 1 84 ? 7.459 4.419 13.342 1.00 75.44 84 THR A CA 1
ATOM 667 C C . THR A 1 84 ? 5.938 4.306 13.291 1.00 75.44 84 THR A C 1
ATOM 669 O O . THR A 1 84 ? 5.198 4.980 14.009 1.00 75.44 84 THR A O 1
ATOM 672 N N . LEU A 1 85 ? 5.470 3.414 12.436 1.00 74.00 85 LEU A N 1
ATOM 673 C CA . LEU A 1 85 ? 4.074 3.259 12.120 1.00 74.00 85 LEU A CA 1
ATOM 674 C C . LEU A 1 85 ? 3.338 2.313 13.075 1.00 74.00 85 LEU A C 1
ATOM 676 O O . LEU A 1 85 ? 2.228 2.636 13.491 1.00 74.00 85 LEU A O 1
ATOM 680 N N . GLU A 1 86 ? 3.980 1.231 13.520 1.00 82.06 86 GLU A N 1
ATOM 681 C CA . GLU A 1 86 ? 3.524 0.440 14.668 1.00 82.06 86 GLU A CA 1
ATOM 682 C C . GLU A 1 86 ? 3.361 1.343 15.892 1.00 82.06 86 GLU A C 1
ATOM 684 O O . GLU A 1 86 ? 2.313 1.331 16.539 1.00 82.06 86 GLU A O 1
ATOM 689 N N . LYS A 1 87 ? 4.365 2.185 16.171 1.00 85.69 87 LYS A N 1
ATOM 690 C CA . LYS A 1 87 ? 4.293 3.156 17.263 1.00 85.69 87 LYS A CA 1
ATOM 691 C C . LYS A 1 87 ? 3.088 4.086 17.111 1.00 85.69 87 LYS A C 1
ATOM 693 O O . LYS A 1 87 ? 2.367 4.305 18.073 1.00 85.69 87 LYS A O 1
ATOM 698 N N . THR A 1 88 ? 2.826 4.574 15.900 1.00 86.69 88 THR A N 1
ATOM 699 C CA . THR A 1 88 ? 1.669 5.441 15.623 1.00 86.69 88 THR A CA 1
ATOM 700 C C . THR A 1 88 ? 0.340 4.736 15.913 1.00 86.69 88 THR A C 1
ATOM 702 O O . THR A 1 88 ? -0.551 5.338 16.512 1.00 86.69 88 THR A O 1
ATOM 705 N N . ILE A 1 89 ? 0.203 3.458 15.537 1.00 87.00 89 ILE A N 1
ATOM 706 C CA . ILE A 1 89 ? -0.997 2.662 15.840 1.00 87.00 89 ILE A CA 1
ATOM 707 C C . ILE A 1 89 ? -1.154 2.473 17.351 1.00 87.00 89 ILE A C 1
ATOM 709 O O . ILE A 1 89 ? -2.257 2.655 17.873 1.00 87.00 89 ILE A O 1
ATOM 713 N N . ARG A 1 90 ? -0.071 2.135 18.061 1.00 90.31 90 ARG A N 1
ATOM 714 C CA . ARG A 1 90 ? -0.095 1.957 19.521 1.00 90.31 90 ARG A CA 1
ATOM 715 C C . ARG A 1 90 ? -0.472 3.253 20.234 1.00 90.31 90 ARG A C 1
ATOM 717 O O . ARG A 1 90 ? -1.436 3.257 20.995 1.00 90.31 90 ARG A O 1
ATOM 724 N N . ASP A 1 91 ? 0.203 4.358 19.923 1.00 91.38 91 ASP A N 1
ATOM 725 C CA . ASP A 1 91 ? -0.050 5.673 20.525 1.00 91.38 91 ASP A CA 1
ATOM 726 C C . ASP A 1 91 ? -1.495 6.148 20.246 1.00 91.38 91 ASP A C 1
ATOM 728 O O . ASP A 1 91 ? -2.186 6.660 21.135 1.00 91.38 91 ASP A O 1
ATOM 732 N N . GLY A 1 92 ? -1.992 5.926 19.023 1.00 90.44 92 GLY A N 1
ATOM 733 C CA . GLY A 1 92 ? -3.377 6.215 18.642 1.00 90.44 92 GLY A CA 1
ATOM 734 C C . GLY A 1 92 ? -4.392 5.372 19.418 1.00 90.44 92 GLY A C 1
ATOM 735 O O . GLY A 1 92 ? -5.361 5.907 19.961 1.00 90.44 92 GLY A O 1
ATOM 736 N N . THR A 1 93 ? -4.135 4.069 19.544 1.00 91.31 93 THR A N 1
ATOM 737 C CA . THR A 1 93 ? -4.975 3.129 20.305 1.00 91.31 93 THR A CA 1
ATOM 738 C C . THR A 1 93 ? -5.033 3.508 21.785 1.00 91.31 93 THR A C 1
ATOM 740 O O . THR A 1 93 ? -6.120 3.597 22.357 1.00 91.31 93 THR A O 1
ATOM 743 N N . GLN A 1 94 ? -3.886 3.822 22.393 1.00 93.31 94 GLN A N 1
ATOM 744 C CA . GLN A 1 94 ? -3.801 4.292 23.779 1.00 93.31 94 GLN A CA 1
ATOM 745 C C . GLN A 1 94 ? -4.585 5.586 23.994 1.00 93.31 94 GLN A C 1
ATOM 747 O O . GLN A 1 94 ? -5.319 5.713 24.974 1.00 93.31 94 GLN A O 1
ATOM 752 N N . THR A 1 95 ? -4.479 6.533 23.061 1.00 93.50 95 THR A N 1
ATOM 753 C CA . THR A 1 95 ? -5.211 7.805 23.125 1.00 93.50 95 THR A CA 1
ATOM 754 C C . THR A 1 95 ? -6.722 7.579 23.088 1.00 93.50 95 THR A C 1
ATOM 756 O O . THR A 1 95 ? -7.455 8.159 23.888 1.00 93.50 95 THR A O 1
ATOM 759 N N . LEU A 1 96 ? -7.203 6.699 22.206 1.00 92.12 96 LEU A N 1
ATOM 760 C CA . LEU A 1 96 ? -8.625 6.359 22.125 1.00 92.12 96 LEU A CA 1
ATOM 761 C C . LEU A 1 96 ? -9.134 5.664 23.390 1.00 92.12 96 LEU A C 1
ATOM 763 O O . LEU A 1 96 ? -10.228 5.978 23.857 1.00 92.12 96 LEU A O 1
ATOM 767 N N . ILE A 1 97 ? -8.341 4.761 23.967 1.00 91.38 97 ILE A N 1
ATOM 768 C CA . ILE A 1 97 ? -8.680 4.079 25.222 1.00 91.38 97 ILE A CA 1
ATOM 769 C C . ILE A 1 97 ? -8.710 5.067 26.387 1.00 91.38 97 ILE A C 1
ATOM 771 O O . ILE A 1 97 ? -9.638 5.029 27.192 1.00 91.38 97 ILE A O 1
ATOM 775 N N . LYS A 1 98 ? -7.762 6.003 26.451 1.00 91.12 98 LYS A N 1
ATOM 776 C CA . LYS A 1 98 ? -7.767 7.066 27.459 1.00 91.12 98 LYS A CA 1
ATOM 777 C C . LYS A 1 98 ? -9.007 7.955 27.338 1.00 91.12 98 LYS A C 1
ATOM 779 O O . LYS A 1 98 ? -9.659 8.228 28.339 1.00 91.12 98 LYS A O 1
ATOM 784 N N . ASN A 1 99 ? -9.394 8.329 26.120 1.00 87.94 99 ASN A N 1
ATOM 785 C CA . ASN A 1 99 ? -10.643 9.061 25.895 1.00 87.94 99 ASN A CA 1
ATOM 786 C C . ASN A 1 99 ? -11.867 8.228 26.320 1.00 87.94 99 ASN A C 1
ATOM 788 O O . ASN A 1 99 ? -12.807 8.767 26.904 1.00 87.94 99 ASN A O 1
ATOM 792 N N . ALA A 1 100 ? -11.853 6.913 26.064 1.00 87.12 100 ALA A N 1
ATOM 793 C CA . ALA A 1 100 ? -12.893 6.001 26.537 1.00 87.12 100 ALA A CA 1
ATOM 794 C C . ALA A 1 100 ? -12.980 5.996 28.068 1.00 87.12 100 ALA A C 1
ATOM 796 O O . ALA A 1 100 ? -14.083 5.988 28.610 1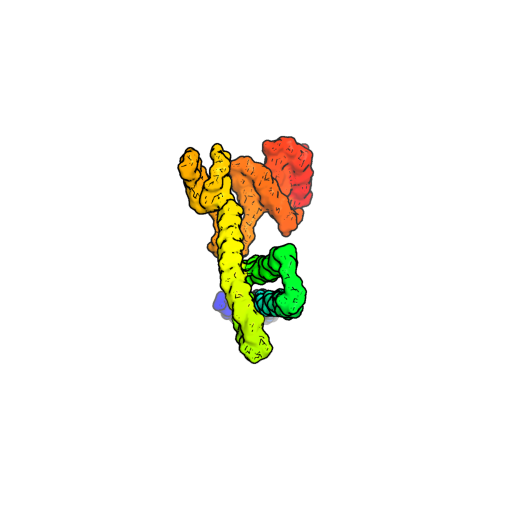.00 87.12 100 ALA A O 1
ATOM 797 N N . LEU A 1 101 ? -11.835 6.039 28.753 1.00 88.75 101 LEU A N 1
ATOM 798 C CA . LEU A 1 101 ? -11.774 6.109 30.207 1.00 88.75 101 LEU A CA 1
ATOM 799 C C . LEU A 1 101 ? -12.371 7.407 30.744 1.00 88.75 101 LEU A C 1
ATOM 801 O O . LEU A 1 101 ? -13.152 7.378 31.694 1.00 88.75 101 LEU A O 1
ATOM 805 N N . ASP A 1 102 ? -12.032 8.538 30.131 1.00 87.12 102 ASP A N 1
ATOM 806 C CA . ASP A 1 102 ? -12.570 9.837 30.534 1.00 87.12 102 ASP A CA 1
ATOM 807 C C . ASP A 1 102 ? -14.101 9.855 30.396 1.00 87.12 102 ASP A C 1
ATOM 809 O O . ASP A 1 102 ? -14.806 10.302 31.305 1.00 87.12 102 ASP A O 1
ATOM 813 N N . TYR A 1 103 ? -14.641 9.289 29.310 1.00 82.81 103 TYR A N 1
ATOM 814 C CA . TYR A 1 103 ? -16.089 9.123 29.152 1.00 82.81 103 TYR A CA 1
ATOM 815 C C . TYR A 1 103 ? -16.694 8.173 30.189 1.00 82.81 103 TYR A C 1
ATOM 817 O O . TYR A 1 103 ? -17.716 8.513 30.788 1.00 82.81 103 TYR A O 1
ATOM 825 N N . PHE A 1 104 ? -16.035 7.048 30.464 1.00 81.69 104 PHE A N 1
ATOM 826 C CA . PHE A 1 104 ? -16.481 6.067 31.450 1.00 81.69 104 PHE A CA 1
ATOM 827 C C . PHE A 1 104 ? -16.536 6.648 32.871 1.00 81.69 104 PHE A C 1
ATOM 829 O O . PHE A 1 104 ? -17.498 6.435 33.611 1.00 81.69 104 PHE A O 1
ATOM 836 N N . LYS A 1 105 ? -15.536 7.446 33.255 1.00 82.88 105 LYS A N 1
ATOM 837 C CA . LYS A 1 105 ? -15.508 8.139 34.551 1.00 82.88 105 LYS A CA 1
ATOM 838 C C . LYS A 1 105 ? -16.637 9.160 34.668 1.00 82.88 105 LYS A C 1
ATOM 840 O O . LYS A 1 105 ? -17.318 9.197 35.691 1.00 82.88 105 LYS A O 1
ATOM 845 N N . ILE A 1 106 ? -16.878 9.947 33.618 1.00 76.88 106 ILE A N 1
ATOM 846 C CA . ILE A 1 106 ? -18.000 10.898 33.575 1.00 76.88 106 ILE A CA 1
ATOM 847 C C . ILE A 1 106 ? -19.348 10.166 33.697 1.00 76.88 106 ILE A C 1
ATOM 849 O O . ILE A 1 106 ? -20.274 10.691 34.314 1.00 76.88 106 ILE A O 1
ATOM 853 N N . GLU A 1 107 ? -19.478 8.968 33.125 1.00 69.00 107 GLU A N 1
ATOM 854 C CA . GLU A 1 107 ? -20.688 8.142 33.214 1.00 69.00 107 GLU A CA 1
ATOM 855 C C . GLU A 1 107 ? -20.980 7.645 34.623 1.00 69.00 107 GLU A C 1
ATOM 857 O O . GLU A 1 107 ? -22.102 7.826 35.096 1.00 69.00 107 GLU A O 1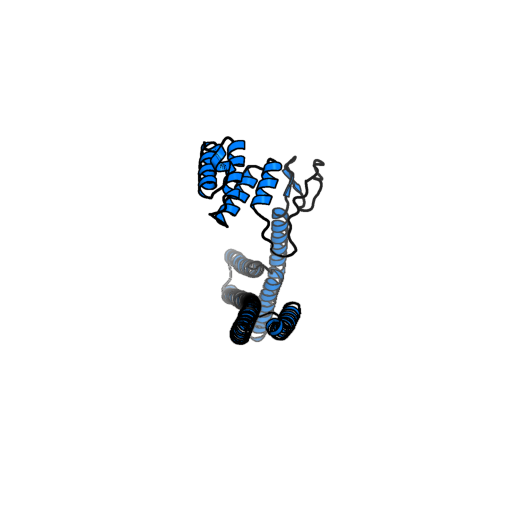
ATOM 862 N N . ASN A 1 108 ? -19.982 7.089 35.313 1.00 65.12 108 ASN A N 1
ATOM 863 C CA . ASN A 1 108 ? -20.164 6.644 36.696 1.00 65.12 108 ASN A CA 1
ATOM 864 C C . ASN A 1 108 ? -20.595 7.803 37.608 1.00 65.12 108 ASN A C 1
ATOM 866 O O . ASN A 1 108 ? -21.503 7.626 38.412 1.00 65.12 108 ASN A O 1
ATOM 870 N N . ILE A 1 109 ? -20.044 9.005 37.405 1.00 60.09 109 ILE A N 1
ATOM 871 C CA . ILE A 1 109 ? -20.442 10.210 38.154 1.00 60.09 109 ILE A CA 1
ATOM 872 C C . ILE A 1 109 ? -21.895 10.620 37.844 1.00 60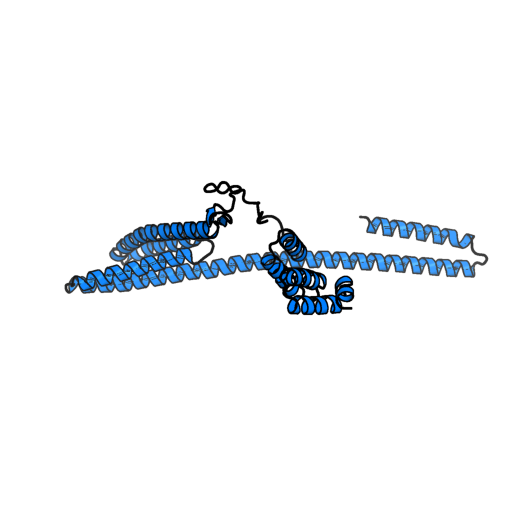.09 109 ILE A C 1
ATOM 874 O O . ILE A 1 109 ? -22.620 11.070 38.727 1.00 60.09 109 ILE A O 1
ATOM 878 N N . LYS A 1 110 ? -22.358 10.483 36.594 1.00 58.12 110 LYS A N 1
ATOM 879 C CA . LYS A 1 110 ? -23.728 10.866 36.201 1.00 58.12 110 LYS A CA 1
ATOM 880 C C . LYS A 1 110 ? -24.790 9.864 36.640 1.00 58.12 110 LYS A C 1
ATOM 882 O O . LYS A 1 110 ? -25.900 10.283 36.960 1.00 58.12 110 LYS A O 1
ATOM 887 N N . ASN A 1 111 ? -24.468 8.574 36.667 1.00 55.69 111 ASN A N 1
ATOM 888 C CA . ASN A 1 111 ? -25.394 7.531 37.112 1.00 55.69 111 ASN A CA 1
ATOM 889 C C . ASN A 1 111 ? -25.744 7.666 38.605 1.00 55.69 111 ASN A C 1
ATOM 891 O O . ASN A 1 111 ? -26.836 7.276 39.007 1.00 55.69 111 ASN A O 1
ATOM 895 N N . GLU A 1 112 ? -24.883 8.303 39.405 1.00 55.97 112 GLU A N 1
ATOM 896 C CA . GLU A 1 112 ? -25.188 8.696 40.789 1.00 55.97 112 GLU A CA 1
ATOM 897 C C . GLU A 1 112 ? -26.171 9.883 40.889 1.00 55.97 112 GLU A C 1
ATOM 899 O O . GLU A 1 112 ? -26.788 10.085 41.932 1.00 55.97 112 GLU A O 1
ATOM 904 N N . ILE A 1 113 ? -26.358 10.657 39.810 1.00 51.81 113 ILE A N 1
ATOM 905 C CA . ILE A 1 113 ? -27.130 11.918 39.790 1.00 51.81 113 ILE A CA 1
ATOM 906 C C . ILE A 1 113 ? -28.468 11.773 39.020 1.00 51.81 113 ILE A C 1
ATOM 908 O O . ILE A 1 113 ? -29.295 12.683 39.017 1.00 51.81 113 ILE A O 1
ATOM 912 N N . GLY A 1 114 ? -28.747 10.599 38.445 1.00 50.59 114 GLY A N 1
ATOM 913 C CA . GLY A 1 114 ? -29.965 10.312 37.678 1.00 50.59 114 GLY A CA 1
ATOM 914 C C . GLY A 1 114 ? -29.856 10.778 36.223 1.00 50.59 114 GLY A C 1
ATOM 915 O O . GLY A 1 114 ? -29.734 11.967 35.927 1.00 50.59 114 GLY A O 1
ATOM 916 N N . THR A 1 115 ? -29.895 9.832 35.285 1.00 53.84 115 THR A N 1
ATOM 917 C CA . THR A 1 115 ? -29.703 10.076 33.848 1.00 53.84 115 THR A CA 1
ATOM 918 C C . THR A 1 115 ? -31.028 10.090 33.077 1.00 53.84 115 THR A C 1
ATOM 920 O O . THR A 1 115 ? -31.950 9.326 33.343 1.00 53.84 115 THR A O 1
ATOM 923 N N . SER A 1 116 ? -31.131 10.988 32.091 1.00 56.16 116 SER A N 1
ATOM 924 C CA . SER A 1 116 ? -32.209 11.003 31.089 1.00 56.16 116 SER A CA 1
ATOM 925 C C . SER A 1 116 ? -31.847 10.095 29.907 1.00 56.16 116 SER A C 1
ATOM 927 O O . SER A 1 116 ? -30.684 10.057 29.507 1.00 56.16 116 SER A O 1
ATOM 929 N N . ALA A 1 117 ? -32.829 9.439 29.278 1.00 56.62 117 ALA A N 1
ATOM 930 C CA . ALA A 1 117 ? -32.635 8.559 28.113 1.00 56.62 117 ALA A CA 1
ATOM 931 C C . ALA A 1 117 ? -31.911 9.234 26.923 1.00 56.62 117 ALA A C 1
ATOM 933 O O . ALA A 1 117 ? -31.237 8.577 26.131 1.00 56.62 117 ALA A O 1
ATOM 934 N N . ALA A 1 118 ? -32.005 10.564 26.797 1.00 51.81 118 ALA A N 1
ATOM 935 C CA . ALA A 1 118 ? -31.261 11.321 25.787 1.00 51.81 118 ALA A CA 1
ATOM 936 C C . ALA A 1 118 ? -29.741 11.328 26.047 1.00 51.81 118 ALA A C 1
ATOM 938 O O . ALA A 1 118 ? -28.956 11.383 25.104 1.00 51.81 118 ALA A O 1
ATOM 939 N N . ILE A 1 119 ? -29.326 11.251 27.316 1.00 52.78 119 ILE A N 1
ATOM 940 C CA . ILE A 1 119 ? -27.918 11.199 27.724 1.00 52.78 119 ILE A CA 1
ATOM 941 C C . ILE A 1 119 ? -27.345 9.805 27.435 1.00 52.78 119 ILE A C 1
ATOM 943 O O . ILE A 1 119 ? -26.260 9.728 26.868 1.00 52.78 119 ILE A O 1
ATOM 947 N N . GLU A 1 120 ? -28.099 8.735 27.706 1.00 54.75 120 GLU A N 1
ATOM 948 C CA . GLU A 1 120 ? -27.686 7.349 27.414 1.00 54.75 120 GLU A CA 1
ATOM 949 C C . GLU A 1 120 ? -27.491 7.085 25.909 1.00 54.75 120 GLU A C 1
ATOM 951 O O . GLU A 1 120 ? -26.511 6.455 25.503 1.00 54.75 120 GLU A O 1
ATOM 956 N N . ASN A 1 121 ? -28.368 7.621 25.051 1.00 57.12 121 ASN A N 1
ATOM 957 C CA . ASN A 1 121 ? -28.241 7.474 23.593 1.00 57.12 121 ASN A CA 1
ATOM 958 C C . ASN A 1 121 ? -27.026 8.231 23.027 1.00 57.12 121 ASN A C 1
ATOM 960 O O . ASN A 1 121 ? -26.272 7.677 22.230 1.00 57.12 121 ASN A O 1
ATOM 964 N N . LEU A 1 122 ? -26.780 9.466 23.485 1.00 56.75 122 LEU A N 1
ATOM 965 C CA . LEU A 1 122 ? -25.615 10.258 23.064 1.00 56.75 122 LEU A CA 1
ATOM 966 C C . LEU A 1 122 ? -24.279 9.632 23.521 1.00 56.75 122 LEU A C 1
ATOM 968 O O . LEU A 1 122 ? -23.217 9.946 22.984 1.00 56.75 122 LEU A O 1
ATOM 972 N N . GLN A 1 123 ? -24.323 8.779 24.547 1.00 59.69 123 GLN A N 1
ATOM 973 C CA . GLN A 1 123 ? -23.177 8.069 25.117 1.00 59.69 123 GLN A CA 1
ATOM 974 C C . GLN A 1 123 ? -22.841 6.787 24.348 1.00 59.69 123 GLN A C 1
ATOM 976 O O . GLN A 1 123 ? -21.669 6.539 24.056 1.00 59.69 123 GLN A O 1
ATOM 981 N N . LEU A 1 124 ? -23.854 6.021 23.928 1.00 65.19 124 LEU A N 1
ATOM 982 C CA . LEU A 1 124 ? -23.677 4.880 23.021 1.00 65.19 124 LEU A CA 1
ATOM 983 C C . LEU A 1 124 ? -22.972 5.289 21.716 1.00 65.19 124 LEU A C 1
ATOM 985 O O . LEU A 1 124 ? -22.109 4.549 21.234 1.00 65.19 124 LEU A O 1
ATOM 989 N N . ASP A 1 125 ? -23.262 6.489 21.208 1.00 72.75 125 ASP A N 1
ATOM 990 C CA . ASP A 1 125 ? -22.630 7.040 20.006 1.00 72.75 125 ASP A CA 1
ATOM 991 C C . ASP A 1 125 ? -21.126 7.300 20.180 1.00 72.75 125 ASP A C 1
ATOM 993 O O . ASP A 1 125 ? -20.344 7.019 19.270 1.00 72.75 125 ASP A O 1
ATOM 997 N N . LYS A 1 126 ? -20.680 7.782 21.348 1.00 79.25 126 LYS A N 1
ATOM 998 C CA . LYS A 1 126 ? -19.253 8.073 21.595 1.00 79.25 126 LYS A CA 1
ATOM 999 C C . LYS A 1 126 ? -18.405 6.809 21.634 1.00 79.25 126 LYS A C 1
ATOM 1001 O O . LYS A 1 126 ? -17.328 6.766 21.041 1.00 79.25 126 LYS A O 1
ATOM 1006 N N . TYR A 1 127 ? -18.896 5.758 22.285 1.00 82.44 127 TYR A N 1
ATOM 1007 C CA . TYR A 1 127 ? -18.205 4.469 22.278 1.00 82.44 127 TYR A CA 1
ATOM 1008 C C . TYR A 1 127 ? -18.260 3.795 20.911 1.00 82.44 127 TYR A C 1
ATOM 1010 O O . TYR A 1 127 ? -17.288 3.153 20.517 1.00 82.44 127 TYR A O 1
ATOM 1018 N N . GLY A 1 128 ? -19.356 3.981 20.169 1.00 84.25 128 GLY A N 1
ATOM 1019 C CA . GLY A 1 128 ? -19.436 3.608 18.760 1.00 84.25 128 GLY A CA 1
ATOM 1020 C C . GLY A 1 128 ? -18.318 4.255 17.941 1.00 84.25 128 GLY A C 1
ATOM 1021 O O . GLY A 1 128 ? -17.582 3.547 17.263 1.00 84.25 128 GLY A O 1
ATOM 1022 N N . GLN A 1 129 ? -18.112 5.568 18.080 1.00 88.56 129 GLN A N 1
ATOM 1023 C CA . GLN A 1 129 ? -17.034 6.291 17.392 1.00 88.56 129 GLN A CA 1
ATOM 1024 C C . GLN A 1 129 ? -15.640 5.775 17.764 1.00 88.56 129 GLN A C 1
ATOM 1026 O O . GLN A 1 129 ? -14.798 5.610 16.888 1.00 88.56 129 GLN A O 1
ATOM 1031 N N . ILE A 1 130 ? -15.392 5.471 19.041 1.00 88.56 130 ILE A N 1
ATOM 1032 C CA . ILE A 1 130 ? -14.110 4.896 19.477 1.00 88.56 130 ILE A CA 1
ATOM 1033 C C . ILE A 1 130 ? -13.876 3.531 18.822 1.00 88.56 130 ILE A C 1
ATOM 1035 O O . ILE A 1 130 ? -12.787 3.276 18.315 1.00 88.56 130 ILE A O 1
ATOM 1039 N N . ILE A 1 131 ? -14.898 2.672 18.783 1.00 91.25 131 ILE A N 1
ATOM 1040 C CA . ILE A 1 131 ? -14.823 1.364 18.118 1.00 91.25 131 ILE A CA 1
ATOM 1041 C C . ILE A 1 131 ? -14.539 1.524 16.618 1.00 91.25 131 ILE A C 1
ATOM 1043 O O . ILE A 1 131 ? -13.702 0.804 16.074 1.00 91.25 131 ILE A O 1
ATOM 1047 N N . GLU A 1 132 ? -15.208 2.469 15.959 1.00 92.19 132 GLU A N 1
ATOM 1048 C CA . GLU A 1 132 ? -15.008 2.766 14.539 1.00 92.19 132 GLU A CA 1
ATOM 1049 C C . GLU A 1 132 ? -13.582 3.246 14.249 1.00 92.19 132 GLU A C 1
ATOM 1051 O O . GLU A 1 132 ? -12.955 2.731 13.324 1.00 92.19 132 GLU A O 1
ATOM 1056 N N . LEU A 1 133 ? -13.047 4.151 15.076 1.00 92.00 133 LEU A N 1
ATOM 1057 C CA . LEU A 1 133 ? -11.686 4.674 14.941 1.00 92.00 133 LEU A CA 1
ATOM 1058 C C . LEU A 1 133 ? -10.620 3.605 15.219 1.00 92.00 133 LEU A C 1
ATOM 1060 O O . LEU A 1 133 ? -9.626 3.530 14.499 1.00 92.00 133 LEU A O 1
ATOM 1064 N N . LEU A 1 134 ? -10.828 2.742 16.220 1.00 91.88 134 LEU A N 1
ATOM 1065 C CA . LEU A 1 134 ? -9.961 1.582 16.467 1.00 91.88 134 LEU A CA 1
ATOM 1066 C C . LEU A 1 134 ? -9.949 0.634 15.260 1.00 91.88 134 LEU A C 1
ATOM 1068 O O . LEU A 1 134 ? -8.891 0.154 14.846 1.00 91.88 134 LEU A O 1
ATOM 1072 N N . ALA A 1 135 ? -11.120 0.388 14.666 1.00 92.12 135 ALA A N 1
ATOM 1073 C CA . ALA A 1 135 ? -11.217 -0.399 13.445 1.00 92.12 135 ALA A CA 1
ATOM 1074 C C . ALA A 1 135 ? -10.490 0.295 12.284 1.00 92.12 135 ALA A C 1
ATOM 1076 O O . ALA A 1 135 ? -9.736 -0.363 11.574 1.00 92.12 135 ALA A O 1
ATOM 1077 N N . ASP A 1 136 ? -10.631 1.613 12.127 1.00 90.38 136 ASP A N 1
ATOM 1078 C CA . ASP A 1 136 ? -9.936 2.365 11.081 1.00 90.38 136 ASP A CA 1
ATOM 1079 C C . ASP A 1 136 ? -8.417 2.259 11.213 1.00 90.38 136 ASP A C 1
ATOM 1081 O O . ASP A 1 136 ? -7.771 1.970 10.209 1.00 90.38 136 ASP A O 1
ATOM 1085 N N . PHE A 1 137 ? -7.850 2.361 12.425 1.00 87.06 137 PHE A N 1
ATOM 1086 C CA . PHE A 1 137 ? -6.414 2.146 12.675 1.00 87.06 137 PHE A CA 1
ATOM 1087 C C . PHE A 1 137 ? -5.899 0.806 12.134 1.00 87.06 137 PHE A C 1
ATOM 1089 O O . PHE A 1 137 ? -4.792 0.739 11.598 1.00 87.06 137 PHE A O 1
ATOM 1096 N N . SER A 1 138 ? -6.724 -0.239 12.185 1.00 87.94 138 SER A N 1
ATOM 1097 C CA . SER A 1 138 ? -6.381 -1.557 11.635 1.00 87.94 138 SER A CA 1
ATOM 1098 C C . SER A 1 138 ? -6.345 -1.575 10.100 1.00 87.94 138 SER A C 1
ATOM 1100 O O . SER A 1 138 ? -5.682 -2.410 9.486 1.00 87.94 138 SER A O 1
ATOM 1102 N N . LEU A 1 139 ? -7.031 -0.638 9.446 1.00 86.38 139 LEU A N 1
ATOM 1103 C CA . LEU A 1 139 ? -7.130 -0.544 7.990 1.00 86.38 139 LEU A CA 1
ATOM 1104 C C . LEU A 1 139 ? -6.175 0.486 7.361 1.00 86.38 139 LEU A C 1
ATOM 1106 O O . LEU A 1 139 ? -6.078 0.499 6.128 1.00 86.38 139 LEU A O 1
ATOM 1110 N N . ILE A 1 140 ? -5.482 1.320 8.155 1.00 79.12 140 ILE A N 1
ATOM 1111 C CA . ILE A 1 140 ? -4.657 2.446 7.662 1.00 79.12 140 ILE A CA 1
ATOM 1112 C C . ILE A 1 140 ? -3.536 1.981 6.719 1.00 79.12 140 ILE A C 1
ATOM 1114 O O . ILE A 1 140 ? -3.161 2.723 5.810 1.00 79.12 140 ILE A O 1
ATOM 1118 N N . LEU A 1 141 ? -3.003 0.767 6.893 1.00 70.19 141 LEU A N 1
ATOM 1119 C CA . LEU A 1 141 ? -1.752 0.353 6.245 1.00 70.19 141 LEU A CA 1
ATOM 1120 C C . LEU A 1 141 ? -1.896 -0.863 5.337 1.00 70.19 141 LEU A C 1
ATOM 1122 O O . LEU A 1 141 ? -2.897 -1.578 5.422 1.00 70.19 141 LEU A O 1
ATOM 1126 N N . PRO A 1 142 ? -0.890 -1.118 4.472 1.00 67.69 142 PRO A N 1
ATOM 1127 C CA . PRO A 1 142 ? -0.966 -2.170 3.465 1.00 67.69 142 PRO A CA 1
ATOM 1128 C C . PRO A 1 142 ? -1.136 -3.567 4.067 1.00 67.69 142 PRO A C 1
ATOM 1130 O O . PRO A 1 142 ? -1.800 -4.407 3.467 1.00 67.69 142 PRO A O 1
ATOM 1133 N N . ASP A 1 143 ? -0.551 -3.819 5.243 1.00 79.19 143 ASP A N 1
ATOM 1134 C CA . ASP A 1 143 ? -0.679 -5.096 5.945 1.00 79.19 143 ASP A CA 1
ATOM 1135 C C . ASP A 1 143 ? -1.777 -5.030 7.011 1.00 79.19 143 ASP A C 1
ATOM 1137 O O . ASP A 1 143 ? -1.532 -4.831 8.197 1.00 79.19 143 ASP A O 1
ATOM 1141 N N . ILE A 1 144 ? -3.021 -5.172 6.557 1.00 82.88 144 ILE A N 1
ATOM 1142 C CA . ILE A 1 144 ? -4.217 -5.065 7.403 1.00 82.88 144 ILE A CA 1
ATOM 1143 C C . ILE A 1 144 ? -4.186 -6.068 8.569 1.00 82.88 144 ILE A C 1
ATOM 1145 O O . ILE A 1 144 ? -4.650 -5.754 9.663 1.00 82.88 144 ILE A O 1
ATOM 1149 N N . LYS A 1 145 ? -3.617 -7.264 8.357 1.00 82.75 145 LYS A N 1
ATOM 1150 C CA . LYS A 1 145 ? -3.545 -8.303 9.396 1.00 82.75 145 LYS A CA 1
ATOM 1151 C C . LYS A 1 145 ? -2.575 -7.920 10.503 1.00 82.75 145 LYS A C 1
ATOM 1153 O O . LYS A 1 145 ? -2.897 -8.106 11.674 1.00 82.75 145 LYS A O 1
ATOM 1158 N N . GLU A 1 146 ? -1.413 -7.389 10.135 1.00 83.69 146 GLU A N 1
ATOM 1159 C CA . GLU A 1 146 ? -0.425 -6.949 11.117 1.00 83.69 146 GLU A CA 1
ATOM 1160 C C . GLU A 1 146 ? -0.953 -5.764 11.935 1.00 83.69 146 GLU A C 1
ATOM 1162 O O . GLU A 1 146 ? -0.866 -5.771 13.161 1.00 83.69 146 GLU A O 1
ATOM 1167 N N . ASN A 1 147 ? -1.606 -4.793 11.292 1.00 85.50 147 ASN A N 1
ATOM 1168 C CA . ASN A 1 147 ? -2.182 -3.650 12.008 1.00 85.50 147 ASN A CA 1
ATOM 1169 C C . ASN A 1 147 ? -3.273 -4.080 12.990 1.00 85.50 147 ASN A C 1
ATOM 1171 O O . ASN A 1 147 ? -3.292 -3.615 14.128 1.00 85.50 147 ASN A O 1
ATOM 1175 N N . GLN A 1 148 ? -4.176 -4.964 12.547 1.00 90.88 148 GLN A N 1
ATOM 1176 C CA . GLN A 1 148 ? -5.236 -5.506 13.390 1.00 90.88 148 GLN A CA 1
ATOM 1177 C C . GLN A 1 148 ? -4.634 -6.152 14.639 1.00 90.88 148 GLN A C 1
ATOM 1179 O O . GLN A 1 148 ? -5.089 -5.887 15.750 1.00 90.88 148 GLN A O 1
ATOM 1184 N N . LYS A 1 149 ? -3.574 -6.947 14.463 1.00 89.50 149 LYS A N 1
ATOM 1185 C CA . LYS A 1 149 ? -2.863 -7.595 15.563 1.00 89.50 149 LYS A CA 1
ATOM 1186 C C . LYS A 1 149 ? -2.253 -6.580 16.535 1.00 89.50 149 LYS A C 1
ATOM 1188 O O . LYS A 1 149 ? -2.405 -6.754 17.739 1.00 89.50 149 LYS A O 1
ATOM 1193 N N . ILE A 1 150 ? -1.628 -5.508 16.042 1.00 89.00 150 ILE A N 1
ATOM 1194 C CA . ILE A 1 150 ? -1.058 -4.448 16.894 1.00 89.00 150 ILE A CA 1
ATOM 1195 C C . ILE A 1 150 ? -2.149 -3.789 17.752 1.00 89.00 150 ILE A C 1
ATOM 1197 O O . ILE A 1 150 ? -1.963 -3.621 18.958 1.00 89.00 150 ILE A O 1
ATOM 1201 N N . VAL A 1 151 ? -3.296 -3.446 17.155 1.00 91.69 151 VAL A N 1
ATOM 1202 C CA . VAL A 1 151 ? -4.433 -2.856 17.885 1.00 91.69 151 VAL A CA 1
ATOM 1203 C C . VAL A 1 151 ? -4.983 -3.842 18.922 1.00 91.69 151 VAL A C 1
ATOM 1205 O O . VAL A 1 151 ? -5.224 -3.459 20.066 1.00 91.69 151 VAL A O 1
ATOM 1208 N N . GLU A 1 152 ? -5.145 -5.117 18.560 1.00 93.62 152 GLU A N 1
ATOM 1209 C CA . GLU A 1 152 ? -5.628 -6.166 19.468 1.00 93.62 152 GLU A CA 1
ATOM 1210 C C . GLU A 1 152 ? -4.694 -6.386 20.665 1.00 93.62 152 GLU A C 1
ATOM 1212 O O . GLU A 1 152 ? -5.153 -6.477 21.810 1.00 93.62 152 GLU A O 1
ATOM 1217 N N . GLU A 1 153 ? -3.386 -6.453 20.415 1.00 93.00 153 GLU A N 1
ATOM 1218 C CA . GLU A 1 153 ? -2.367 -6.585 21.455 1.00 93.00 153 GLU A CA 1
ATOM 1219 C C . GLU A 1 153 ? -2.368 -5.376 22.389 1.00 93.00 153 GLU A C 1
ATOM 1221 O O . GLU A 1 153 ? -2.297 -5.551 23.606 1.00 93.00 153 GLU A O 1
ATOM 1226 N N . GLU A 1 154 ? -2.500 -4.164 21.846 1.00 93.62 154 GLU A N 1
ATOM 1227 C CA . GLU A 1 154 ? -2.530 -2.944 22.648 1.00 93.62 154 GLU A CA 1
ATOM 1228 C C . GLU A 1 154 ? -3.805 -2.850 23.497 1.00 93.62 154 GLU A C 1
ATOM 1230 O O . GLU A 1 154 ? -3.708 -2.609 24.697 1.00 93.62 154 GLU A O 1
ATOM 1235 N N . ILE A 1 155 ? -4.993 -3.126 22.942 1.00 93.31 155 ILE A N 1
ATOM 1236 C CA . ILE A 1 155 ? -6.240 -3.172 23.730 1.00 93.31 155 ILE A CA 1
ATOM 1237 C C . ILE A 1 155 ? -6.119 -4.217 24.849 1.00 93.31 155 ILE A C 1
ATOM 1239 O O . ILE A 1 155 ? -6.469 -3.945 25.998 1.00 93.31 155 ILE A O 1
ATOM 1243 N N . THR A 1 156 ? -5.585 -5.400 24.538 1.00 94.81 156 THR A N 1
ATOM 1244 C CA . THR A 1 156 ? -5.380 -6.475 25.521 1.00 94.81 156 THR A CA 1
ATOM 1245 C C . THR A 1 156 ? -4.404 -6.059 26.620 1.00 94.81 156 THR A C 1
ATOM 1247 O O . THR A 1 156 ? -4.612 -6.373 27.793 1.00 94.81 156 THR A O 1
ATOM 1250 N N . HIS A 1 157 ? -3.337 -5.349 26.257 1.00 93.38 157 HIS A N 1
ATOM 1251 C CA . HIS A 1 157 ? -2.379 -4.800 27.205 1.00 93.38 157 HIS A CA 1
ATOM 1252 C C . HIS A 1 157 ? -3.032 -3.760 28.126 1.00 93.38 157 HIS A C 1
ATOM 1254 O O . HIS A 1 157 ? -2.891 -3.863 29.343 1.00 93.38 157 HIS A O 1
ATOM 1260 N N . GLN A 1 158 ? -3.825 -2.837 27.577 1.00 93.38 158 GLN A N 1
ATOM 1261 C CA . GLN A 1 158 ? -4.557 -1.845 28.369 1.00 93.38 158 GLN A CA 1
ATOM 1262 C C . GLN A 1 158 ? -5.577 -2.496 29.313 1.00 93.38 158 GLN A C 1
ATOM 1264 O O . GLN A 1 158 ? -5.649 -2.115 30.476 1.00 93.38 158 GLN A O 1
ATOM 1269 N N . ILE A 1 159 ? -6.304 -3.532 28.874 1.00 93.38 159 ILE A N 1
ATOM 1270 C CA . ILE A 1 159 ? -7.202 -4.302 29.756 1.00 93.38 159 ILE A CA 1
ATOM 1271 C C . ILE A 1 159 ? -6.438 -4.823 30.979 1.00 93.38 159 ILE A C 1
ATOM 1273 O O . ILE A 1 159 ? -6.909 -4.660 32.100 1.00 93.38 159 ILE A O 1
ATOM 1277 N N . LYS A 1 160 ? -5.247 -5.406 30.783 1.00 94.12 160 LYS A N 1
ATOM 1278 C CA . LYS A 1 160 ? -4.418 -5.918 31.888 1.00 94.12 160 LYS A CA 1
ATOM 1279 C C . LYS A 1 160 ? -3.950 -4.821 32.840 1.00 94.12 160 LYS A C 1
ATOM 1281 O O . LYS A 1 160 ? -3.881 -5.079 34.035 1.00 94.12 160 LYS A O 1
ATOM 1286 N N . ILE A 1 161 ? -3.628 -3.633 32.323 1.00 92.06 161 ILE A N 1
ATOM 1287 C CA . ILE A 1 161 ? -3.271 -2.476 33.154 1.00 92.06 161 ILE A CA 1
ATOM 1288 C C . ILE A 1 161 ? -4.463 -2.127 34.048 1.00 92.06 161 ILE A C 1
ATOM 1290 O O . ILE A 1 161 ? -4.362 -2.224 35.264 1.00 92.06 161 ILE A O 1
ATOM 1294 N N . TYR A 1 162 ? -5.622 -1.842 33.451 1.00 92.12 162 TYR A N 1
ATOM 1295 C CA . TYR A 1 162 ? -6.799 -1.383 34.191 1.00 92.12 162 TYR A CA 1
ATOM 1296 C C . TYR A 1 162 ? -7.462 -2.457 35.064 1.00 92.12 162 TYR A C 1
ATOM 1298 O O . TYR A 1 162 ? -8.276 -2.122 35.921 1.00 92.12 162 TYR A O 1
ATOM 1306 N N . GLN A 1 163 ? -7.136 -3.742 34.895 1.00 91.44 163 GLN A N 1
ATOM 1307 C CA . GLN A 1 163 ? -7.608 -4.807 35.792 1.00 91.44 163 GLN A CA 1
ATOM 1308 C C . GLN A 1 163 ? -7.153 -4.604 37.246 1.00 91.44 163 GLN A C 1
ATOM 1310 O O . GLN A 1 163 ? -7.827 -5.086 38.156 1.00 91.44 163 GLN A O 1
ATOM 1315 N N . ILE A 1 164 ? -6.030 -3.914 37.472 1.00 87.06 164 ILE A N 1
ATOM 1316 C CA . ILE A 1 164 ? -5.429 -3.751 38.802 1.00 87.06 164 ILE A CA 1
ATOM 1317 C C . ILE A 1 164 ? -6.151 -2.661 39.604 1.00 87.06 164 ILE A C 1
ATOM 1319 O O . ILE A 1 164 ? -6.491 -2.862 40.768 1.00 87.06 164 ILE A O 1
ATOM 1323 N N . ASP A 1 165 ? -6.386 -1.514 38.979 1.00 85.62 165 ASP A N 1
ATOM 1324 C CA . ASP A 1 165 ? -6.761 -0.257 39.625 1.00 85.62 165 ASP A CA 1
ATOM 1325 C C . ASP A 1 165 ? -8.143 0.263 39.194 1.00 85.62 165 ASP A C 1
ATOM 1327 O O . ASP A 1 165 ? -8.774 1.014 39.938 1.00 85.62 165 ASP A O 1
ATOM 1331 N N . GLU A 1 166 ? -8.683 -0.190 38.057 1.00 87.75 166 GLU A N 1
ATOM 1332 C CA . GLU A 1 166 ? -9.981 0.247 37.523 1.00 87.75 166 GLU A CA 1
ATOM 1333 C C . GLU A 1 166 ? -10.778 -0.920 36.901 1.00 87.75 166 GLU A C 1
ATOM 1335 O O . GLU A 1 166 ? -11.262 -0.850 35.770 1.00 87.75 166 GLU A O 1
ATOM 1340 N N . ASN A 1 167 ? -10.962 -2.014 37.651 1.00 86.88 167 ASN A N 1
ATOM 1341 C CA . ASN A 1 167 ? -11.598 -3.245 37.151 1.00 86.88 167 ASN A CA 1
ATOM 1342 C C . ASN A 1 167 ? -12.958 -3.050 36.421 1.00 86.88 167 ASN A C 1
ATOM 1344 O O . ASN A 1 167 ? -13.178 -3.700 35.395 1.00 86.88 167 ASN A O 1
ATOM 1348 N N . PRO A 1 168 ? -13.874 -2.151 36.849 1.00 86.56 168 PRO A N 1
ATOM 1349 C CA . PRO A 1 168 ? -15.088 -1.857 36.080 1.00 86.56 168 PRO A CA 1
ATOM 1350 C C . PRO A 1 168 ? -14.804 -1.342 34.663 1.00 86.56 168 PRO A C 1
ATOM 1352 O O . PRO A 1 168 ? -15.501 -1.721 33.719 1.00 86.56 168 PRO A O 1
ATOM 1355 N N . PHE A 1 169 ? -13.763 -0.521 34.503 1.00 87.31 169 PHE A N 1
ATOM 1356 C CA . PHE A 1 169 ? -13.321 -0.044 33.199 1.00 87.31 169 PHE A CA 1
ATOM 1357 C C . PHE A 1 169 ? -12.654 -1.161 32.390 1.00 87.31 169 PHE A C 1
ATOM 1359 O O . PHE A 1 169 ? -12.906 -1.277 31.193 1.00 87.31 169 PHE A O 1
ATOM 1366 N N . ALA A 1 170 ? -11.892 -2.055 33.024 1.00 87.44 170 ALA A N 1
ATOM 1367 C CA . ALA A 1 170 ? -11.330 -3.223 32.343 1.00 87.44 170 ALA A CA 1
ATOM 1368 C C . ALA A 1 170 ? -12.420 -4.141 31.754 1.00 87.44 170 ALA A C 1
ATOM 1370 O O . ALA A 1 170 ? -12.362 -4.497 30.575 1.00 87.44 170 ALA A O 1
ATOM 1371 N N . MET A 1 171 ? -13.475 -4.449 32.519 1.00 82.25 171 MET A N 1
ATOM 1372 C CA . MET A 1 171 ? -14.636 -5.201 32.012 1.00 82.25 171 MET A CA 1
ATOM 1373 C C . MET A 1 171 ? -15.354 -4.465 30.872 1.00 82.25 171 MET A C 1
ATOM 1375 O O . MET A 1 171 ? -15.891 -5.079 29.943 1.00 82.25 171 MET A O 1
ATOM 1379 N N . PHE A 1 172 ? -15.383 -3.134 30.932 1.00 86.81 172 PHE A N 1
ATOM 1380 C CA . PHE A 1 172 ? -15.919 -2.309 29.861 1.00 86.81 172 PHE A CA 1
ATOM 1381 C C . PHE A 1 172 ? -15.053 -2.381 28.591 1.00 86.81 172 PHE A C 1
ATOM 1383 O O . PHE A 1 172 ? -15.591 -2.592 27.499 1.00 86.81 172 PHE A O 1
ATOM 1390 N N . LEU A 1 173 ? -13.726 -2.322 28.718 1.00 88.81 173 LEU A N 1
ATOM 1391 C CA . LEU A 1 173 ? -12.794 -2.506 27.606 1.00 88.81 173 LEU A CA 1
ATOM 1392 C C . LEU A 1 173 ? -12.923 -3.889 26.960 1.00 88.81 173 LEU A C 1
ATOM 1394 O O . LEU A 1 173 ? -12.883 -3.983 25.736 1.00 88.81 173 LEU A O 1
ATOM 1398 N N . GLU A 1 174 ? -13.183 -4.953 27.722 1.00 89.81 174 GLU A N 1
ATOM 1399 C CA . GLU A 1 174 ? -13.477 -6.271 27.139 1.00 89.81 174 GLU A CA 1
ATOM 1400 C C . GLU A 1 174 ? -14.729 -6.254 26.244 1.00 89.81 174 GLU A C 1
ATOM 1402 O O . GLU A 1 174 ? -14.790 -6.945 25.221 1.00 89.81 174 GLU A O 1
ATOM 1407 N N . ARG A 1 175 ? -15.746 -5.454 26.597 1.00 89.06 175 ARG A N 1
ATOM 1408 C CA . ARG A 1 175 ? -16.939 -5.263 25.753 1.00 89.06 175 ARG A CA 1
ATOM 1409 C C . ARG A 1 175 ? -16.605 -4.468 24.494 1.00 89.06 175 ARG A C 1
ATOM 1411 O O . ARG A 1 175 ? -17.105 -4.830 23.426 1.00 89.06 175 ARG A O 1
ATOM 1418 N N . ILE A 1 176 ? -15.779 -3.424 24.611 1.00 89.31 176 ILE A N 1
ATOM 1419 C CA . ILE A 1 176 ? -15.268 -2.669 23.458 1.00 89.31 176 ILE A CA 1
ATOM 1420 C C . ILE A 1 176 ? -14.500 -3.606 22.530 1.00 89.31 176 ILE A C 1
ATOM 1422 O O . ILE A 1 176 ? -14.832 -3.660 21.352 1.00 89.31 176 ILE A O 1
ATOM 1426 N N . MET A 1 177 ? -13.567 -4.402 23.054 1.00 91.81 177 MET A N 1
ATOM 1427 C CA . MET A 1 177 ? -12.765 -5.360 22.291 1.00 91.81 177 MET A CA 1
ATOM 1428 C C . MET A 1 177 ? -13.643 -6.322 21.483 1.00 91.81 177 MET A C 1
ATOM 1430 O O . MET A 1 177 ? -13.447 -6.484 20.281 1.00 91.81 177 MET A O 1
ATOM 1434 N N . ARG A 1 178 ? -14.678 -6.909 22.102 1.00 91.25 178 ARG A N 1
ATOM 1435 C CA . ARG A 1 178 ? -15.615 -7.798 21.389 1.00 91.25 178 ARG A CA 1
ATOM 1436 C C . ARG A 1 178 ? -16.334 -7.096 20.239 1.00 91.25 178 ARG A C 1
ATOM 1438 O O . ARG A 1 178 ? -16.470 -7.678 19.167 1.00 91.25 178 ARG A O 1
ATOM 1445 N N . LYS A 1 179 ? -16.803 -5.861 20.446 1.00 92.50 179 LYS A N 1
ATOM 1446 C CA . LYS A 1 179 ? -17.472 -5.087 19.388 1.00 92.50 179 LYS A CA 1
ATOM 1447 C C . LYS A 1 179 ? -16.496 -4.665 18.291 1.00 92.50 179 LYS A C 1
ATOM 1449 O O . LYS A 1 179 ? -16.817 -4.822 17.119 1.00 92.50 179 LYS A O 1
ATOM 1454 N N . TYR A 1 180 ? -15.307 -4.208 18.670 1.00 93.88 180 TYR A N 1
ATOM 1455 C CA . TYR A 1 180 ? -14.212 -3.883 17.764 1.00 93.88 180 TYR A CA 1
ATOM 1456 C C . TYR A 1 180 ? -13.879 -5.057 16.843 1.00 93.88 180 TYR A C 1
ATOM 1458 O O . TYR A 1 180 ? -13.865 -4.864 15.632 1.00 93.88 180 TYR A O 1
ATOM 1466 N N . LEU A 1 181 ? -13.733 -6.276 17.373 1.00 93.19 181 LEU A N 1
ATOM 1467 C CA . LEU A 1 181 ? -13.466 -7.466 16.561 1.00 93.19 181 LEU A CA 1
ATOM 1468 C C . LEU A 1 181 ? -14.553 -7.710 15.504 1.00 93.19 181 LEU A C 1
ATOM 1470 O O . LEU A 1 181 ? -14.250 -8.079 14.372 1.00 93.19 181 LEU A O 1
ATOM 1474 N N . VAL A 1 182 ? -15.827 -7.493 15.835 1.00 93.06 182 VAL A N 1
ATOM 1475 C CA . VAL A 1 182 ? -16.921 -7.631 14.859 1.00 93.06 182 VAL A CA 1
ATOM 1476 C C . VAL A 1 182 ? -16.847 -6.528 13.799 1.00 93.06 182 VAL A C 1
ATOM 1478 O O . VAL A 1 182 ? -16.933 -6.821 12.604 1.00 93.06 182 VAL A O 1
ATOM 1481 N N . THR A 1 183 ? -16.651 -5.277 14.219 1.00 92.19 183 THR A N 1
ATOM 1482 C CA . THR A 1 183 ? -16.570 -4.115 13.323 1.00 92.19 183 THR A CA 1
ATOM 1483 C C . THR A 1 183 ? -15.372 -4.202 12.381 1.00 92.19 183 THR A C 1
ATOM 1485 O O . THR A 1 183 ? -15.537 -4.046 11.172 1.00 92.19 183 THR A O 1
ATOM 1488 N N . VAL A 1 184 ? -14.178 -4.504 12.897 1.00 93.12 184 VAL A N 1
ATOM 1489 C CA . VAL A 1 184 ? -12.954 -4.587 12.095 1.00 93.12 184 VAL A CA 1
ATOM 1490 C C . VAL A 1 184 ? -13.047 -5.729 11.089 1.00 93.12 184 VAL A C 1
ATOM 1492 O O . VAL A 1 184 ? -12.811 -5.508 9.908 1.00 93.12 184 VAL A O 1
ATOM 1495 N N . ASN A 1 185 ? -13.524 -6.913 11.488 1.00 91.94 185 ASN A N 1
ATOM 1496 C CA . ASN A 1 185 ? -13.696 -8.034 10.561 1.00 91.94 185 ASN A CA 1
ATOM 1497 C C . ASN A 1 185 ? -14.708 -7.716 9.449 1.00 91.94 185 ASN A C 1
ATOM 1499 O O . ASN A 1 185 ? -14.496 -8.097 8.295 1.00 91.94 185 ASN A O 1
ATOM 1503 N N . LYS A 1 186 ? -15.786 -6.988 9.770 1.00 93.62 186 LYS A N 1
ATOM 1504 C CA . LYS A 1 186 ? -16.742 -6.497 8.772 1.00 93.62 186 LYS A CA 1
ATOM 1505 C C . LYS A 1 186 ? -16.070 -5.528 7.790 1.00 93.62 186 LYS A C 1
ATOM 1507 O O . LYS A 1 186 ? -16.149 -5.761 6.587 1.00 93.62 186 LYS A O 1
ATOM 1512 N N . LYS A 1 187 ? -15.357 -4.511 8.284 1.00 93.00 187 LYS A N 1
ATOM 1513 C CA . LYS A 1 187 ? -14.645 -3.531 7.442 1.00 93.00 187 LYS A CA 1
ATOM 1514 C C . LYS A 1 187 ? -13.566 -4.175 6.571 1.00 93.00 187 LYS A C 1
ATOM 1516 O O . LYS A 1 187 ? -13.422 -3.826 5.405 1.00 93.00 187 LYS A O 1
ATOM 1521 N N . ILE A 1 188 ? -12.823 -5.139 7.113 1.00 88.88 188 ILE A N 1
ATOM 1522 C CA . ILE A 1 188 ? -11.817 -5.902 6.366 1.00 88.88 188 ILE A CA 1
ATOM 1523 C C . ILE A 1 188 ? -12.480 -6.648 5.209 1.00 88.88 188 ILE A C 1
ATOM 1525 O O . ILE A 1 188 ? -11.991 -6.592 4.082 1.00 88.88 188 ILE A O 1
ATOM 1529 N N . LYS A 1 189 ? -13.609 -7.318 5.467 1.00 88.75 189 LYS A N 1
ATOM 1530 C CA . LYS A 1 189 ? -14.368 -8.017 4.428 1.00 88.75 189 LYS A CA 1
ATOM 1531 C C . LYS A 1 189 ? -14.841 -7.053 3.337 1.00 88.75 189 LYS A C 1
ATOM 1533 O O . LYS A 1 189 ? -14.631 -7.342 2.164 1.00 88.75 189 LYS A O 1
ATOM 1538 N N . GLU A 1 190 ? -15.408 -5.911 3.716 1.00 89.00 190 GLU A N 1
ATOM 1539 C CA . GLU A 1 190 ? -15.860 -4.873 2.778 1.00 89.00 190 GLU A CA 1
ATOM 1540 C C . GLU A 1 190 ? -14.701 -4.318 1.936 1.00 89.00 190 GLU A C 1
ATOM 1542 O O . GLU A 1 190 ? -14.831 -4.199 0.719 1.00 89.00 190 GLU A O 1
ATOM 1547 N N . LYS A 1 191 ? -13.533 -4.067 2.544 1.00 85.69 191 LYS A N 1
ATOM 1548 C CA . LYS A 1 191 ? -12.330 -3.605 1.834 1.00 85.69 191 LYS A CA 1
ATOM 1549 C C . LYS A 1 191 ? -11.809 -4.649 0.843 1.00 85.69 191 LYS A C 1
ATOM 1551 O O . LYS A 1 191 ? -11.502 -4.303 -0.293 1.00 85.69 191 LYS A O 1
ATOM 1556 N N . ILE A 1 192 ? -11.774 -5.927 1.228 1.00 81.12 192 ILE A N 1
ATOM 1557 C CA . ILE A 1 192 ? -11.389 -7.028 0.328 1.00 81.12 192 ILE A CA 1
ATOM 1558 C C . ILE A 1 192 ? -12.390 -7.163 -0.826 1.00 81.12 192 ILE A C 1
ATOM 1560 O O . ILE A 1 192 ? -11.991 -7.371 -1.971 1.00 81.12 192 ILE A O 1
ATOM 1564 N N . GLU A 1 193 ? -13.690 -7.056 -0.548 1.00 83.44 193 GLU A N 1
ATOM 1565 C CA . GLU A 1 193 ? -14.735 -7.095 -1.574 1.00 83.44 193 GLU A CA 1
ATOM 1566 C C . GLU A 1 193 ? -14.618 -5.913 -2.540 1.00 83.44 193 GLU A C 1
ATOM 1568 O O . GLU A 1 193 ? -14.739 -6.109 -3.752 1.00 83.44 193 GLU A O 1
ATOM 1573 N N . GLN A 1 194 ? -14.310 -4.720 -2.031 1.00 80.88 194 GLN A N 1
ATOM 1574 C CA . GLN A 1 194 ? -14.072 -3.530 -2.837 1.00 80.88 194 GLN A CA 1
ATOM 1575 C C . GLN A 1 194 ? -12.826 -3.684 -3.720 1.00 80.88 194 GLN A C 1
ATOM 1577 O O . GLN A 1 194 ? -12.927 -3.501 -4.932 1.00 80.88 194 GLN A O 1
ATOM 1582 N N . GLU A 1 195 ? -11.687 -4.109 -3.166 1.00 75.62 195 GLU A N 1
ATOM 1583 C CA . GLU A 1 195 ? -10.468 -4.401 -3.937 1.00 75.62 195 GLU A CA 1
ATOM 1584 C C . GLU A 1 195 ? -10.726 -5.483 -4.998 1.00 75.62 195 GLU A C 1
ATOM 1586 O O . GLU A 1 195 ? -10.276 -5.387 -6.145 1.00 75.62 195 GLU A O 1
ATOM 1591 N N . HIS A 1 196 ? -11.507 -6.509 -4.650 1.00 75.44 196 HIS A N 1
ATOM 1592 C CA . HIS A 1 196 ? -11.902 -7.551 -5.586 1.00 75.44 196 HIS A CA 1
ATOM 1593 C C . HIS A 1 196 ? -12.784 -6.986 -6.705 1.00 75.44 196 HIS A C 1
ATOM 1595 O O . HIS A 1 196 ? -12.515 -7.280 -7.870 1.00 75.44 196 HIS A O 1
ATOM 1601 N N . MET A 1 197 ? -13.771 -6.140 -6.398 1.00 68.88 197 MET A N 1
ATOM 1602 C CA . MET A 1 197 ? -14.617 -5.459 -7.385 1.00 68.88 197 MET A CA 1
ATOM 1603 C C . MET A 1 197 ? -13.834 -4.499 -8.285 1.00 68.88 197 MET A C 1
ATOM 1605 O O . MET A 1 197 ? -14.086 -4.474 -9.488 1.00 68.88 197 MET A O 1
ATOM 1609 N N . GLU A 1 198 ? -12.879 -3.747 -7.743 1.00 69.88 198 GLU A N 1
ATOM 1610 C CA . GLU A 1 198 ? -11.982 -2.869 -8.507 1.00 69.88 198 GLU A CA 1
ATOM 1611 C C . GLU A 1 198 ? -11.041 -3.675 -9.415 1.00 69.88 198 GLU A C 1
ATOM 1613 O O . GLU A 1 198 ? -10.690 -3.243 -10.516 1.00 69.88 198 GLU A O 1
ATOM 1618 N N . SER A 1 199 ? -10.670 -4.889 -8.997 1.00 73.06 199 SER A N 1
ATOM 1619 C CA . SER A 1 199 ? -9.884 -5.813 -9.818 1.00 73.06 199 SER A CA 1
ATOM 1620 C C . SER A 1 199 ? -10.697 -6.485 -10.931 1.00 73.06 199 SER A C 1
ATOM 1622 O O . SER A 1 199 ? -10.112 -7.003 -11.893 1.00 73.06 199 SER A O 1
ATOM 1624 N N . MET A 1 200 ? -12.032 -6.499 -10.823 1.00 79.94 200 MET A N 1
ATOM 1625 C CA . MET A 1 200 ? -12.895 -7.047 -11.865 1.00 79.94 200 MET A CA 1
ATOM 1626 C C . MET A 1 200 ? -12.799 -6.188 -13.115 1.00 79.94 200 MET A C 1
ATOM 1628 O O . MET A 1 200 ? -12.895 -4.964 -13.086 1.00 79.94 200 MET A O 1
ATOM 1632 N N . LYS A 1 201 ? -12.637 -6.857 -14.251 1.00 79.94 201 LYS A N 1
ATOM 1633 C CA . LYS A 1 201 ? -12.705 -6.190 -15.546 1.00 79.94 201 LYS A CA 1
ATOM 1634 C C . LYS A 1 201 ? -14.163 -6.134 -15.998 1.00 79.94 201 LYS A C 1
ATOM 1636 O O . LYS A 1 201 ? -15.010 -6.888 -15.520 1.00 79.94 201 LYS A O 1
ATOM 1641 N N . ILE A 1 202 ? -14.455 -5.232 -16.922 1.00 81.56 202 ILE A N 1
ATOM 1642 C CA . ILE A 1 202 ? -15.778 -5.107 -17.528 1.00 81.56 202 ILE A CA 1
ATOM 1643 C C . ILE A 1 202 ? -15.729 -5.797 -18.889 1.00 81.56 202 ILE A C 1
ATOM 1645 O O . ILE A 1 202 ? -14.782 -5.608 -19.656 1.00 81.56 202 ILE A O 1
ATOM 1649 N N . CYS A 1 203 ? -16.716 -6.641 -19.187 1.00 79.31 203 CYS A N 1
ATOM 1650 C CA . CYS A 1 203 ? -16.818 -7.273 -20.494 1.00 79.31 203 CYS A CA 1
ATOM 1651 C C . CYS A 1 203 ? -17.077 -6.200 -21.563 1.00 79.31 203 CYS A C 1
ATOM 1653 O O . CYS A 1 203 ? -18.089 -5.507 -21.470 1.00 79.31 203 CYS A O 1
ATOM 1655 N N . PRO A 1 204 ? -16.246 -6.088 -22.615 1.00 79.12 204 PRO A N 1
ATOM 1656 C CA . PRO A 1 204 ? -16.424 -5.047 -23.630 1.00 79.12 204 PRO A CA 1
ATOM 1657 C C . PRO A 1 204 ? -17.699 -5.236 -24.461 1.00 79.12 204 PRO A C 1
ATOM 1659 O O . PRO A 1 204 ? -18.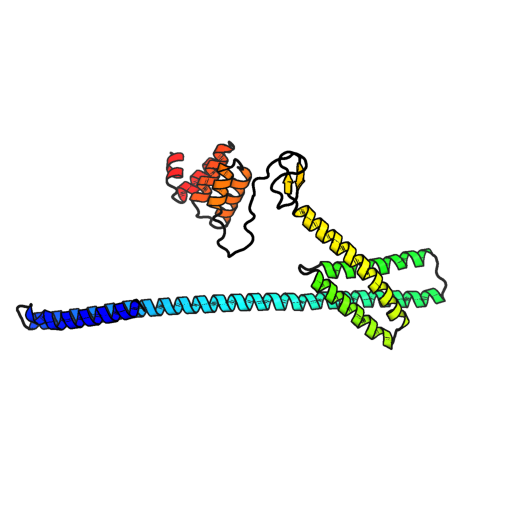189 -4.284 -25.052 1.00 79.12 204 PRO A O 1
ATOM 1662 N N . GLN A 1 205 ? -18.243 -6.456 -24.509 1.00 82.31 205 GLN A N 1
ATOM 1663 C CA . GLN A 1 205 ? -19.414 -6.769 -25.324 1.00 82.31 205 GLN A CA 1
ATOM 1664 C C . GLN A 1 205 ? -20.746 -6.567 -24.590 1.00 82.31 205 GLN A C 1
ATOM 1666 O O . GLN A 1 205 ? -21.736 -6.233 -25.228 1.00 82.31 205 GLN A O 1
ATOM 1671 N N . CYS A 1 206 ? -20.804 -6.804 -23.278 1.00 89.25 206 CYS A N 1
ATOM 1672 C CA . CYS A 1 206 ? -22.073 -6.768 -22.533 1.00 89.25 206 CYS A CA 1
ATOM 1673 C C . CYS A 1 206 ? -22.023 -5.966 -21.231 1.00 89.25 206 CYS A C 1
ATOM 1675 O O . CYS A 1 206 ? -22.982 -5.999 -20.473 1.00 89.25 206 CYS A O 1
ATOM 1677 N N . ALA A 1 207 ? -20.909 -5.285 -20.954 1.00 83.88 207 ALA A N 1
ATOM 1678 C CA . ALA A 1 207 ? -20.671 -4.514 -19.735 1.00 83.88 207 ALA A CA 1
ATOM 1679 C C . ALA A 1 207 ? -20.757 -5.305 -18.410 1.00 83.88 207 ALA A C 1
ATOM 1681 O O . ALA A 1 207 ? -20.669 -4.717 -17.335 1.00 83.88 207 ALA A O 1
ATOM 1682 N N . GLU A 1 208 ? -20.849 -6.636 -18.466 1.00 86.88 208 GLU A N 1
ATOM 1683 C CA . GLU A 1 208 ? -20.882 -7.481 -17.273 1.00 86.88 208 GLU A CA 1
ATOM 1684 C C . GLU A 1 208 ? -19.545 -7.452 -16.520 1.00 86.88 208 GLU A C 1
ATOM 1686 O O . GLU A 1 208 ? -18.472 -7.513 -17.140 1.00 86.88 208 GLU A O 1
ATOM 1691 N N . ARG A 1 209 ? -19.594 -7.422 -15.180 1.00 83.62 209 ARG A N 1
ATOM 1692 C CA . ARG A 1 209 ? -18.396 -7.573 -14.344 1.00 83.62 209 ARG A CA 1
ATOM 1693 C C . ARG A 1 209 ? -17.887 -9.004 -14.424 1.00 83.62 209 ARG A C 1
ATOM 1695 O O . ARG A 1 209 ? -18.603 -9.977 -14.213 1.00 83.62 209 ARG A O 1
ATOM 1702 N N . ILE A 1 210 ? -16.608 -9.139 -14.726 1.00 83.94 210 ILE A N 1
ATOM 1703 C CA . ILE A 1 210 ? -15.969 -10.424 -14.985 1.00 83.94 210 ILE A CA 1
ATOM 1704 C C . ILE A 1 210 ? -14.653 -10.504 -14.218 1.00 83.94 210 ILE A C 1
ATOM 1706 O O . ILE A 1 210 ? -13.918 -9.524 -14.086 1.00 83.94 210 ILE A O 1
ATOM 1710 N N . LEU A 1 211 ? -14.335 -11.703 -13.721 1.00 80.50 211 LEU A N 1
ATOM 1711 C CA . LEU A 1 211 ? -13.093 -11.934 -12.984 1.00 80.50 211 LEU A CA 1
ATOM 1712 C C . LEU A 1 211 ? -11.883 -11.509 -13.834 1.00 80.50 211 LEU A C 1
ATOM 1714 O O . LEU A 1 211 ? -11.864 -11.790 -15.039 1.00 80.50 211 LEU A O 1
ATOM 1718 N N . PRO A 1 212 ? -10.833 -10.918 -13.237 1.00 72.88 212 PRO A N 1
ATOM 1719 C CA . PRO A 1 212 ? -9.659 -10.482 -13.993 1.00 72.88 212 PRO A CA 1
ATOM 1720 C C . PRO A 1 212 ? -9.038 -11.622 -14.821 1.00 72.88 212 PRO A C 1
ATOM 1722 O O . PRO A 1 212 ? -8.668 -11.428 -15.982 1.00 72.88 212 PRO A O 1
ATOM 1725 N N . LYS A 1 213 ? -9.045 -12.851 -14.281 1.00 78.50 213 LYS A N 1
ATOM 1726 C CA . LYS A 1 213 ? -8.545 -14.075 -14.938 1.00 78.50 213 LYS A CA 1
ATOM 1727 C C . LYS A 1 213 ? -9.534 -14.742 -15.909 1.00 78.50 213 LYS A C 1
ATOM 1729 O O . LYS A 1 213 ? -9.170 -15.724 -16.553 1.00 78.50 213 LYS A O 1
ATOM 1734 N N . ALA A 1 214 ? -10.775 -14.261 -16.026 1.00 79.12 214 ALA A N 1
ATOM 1735 C CA . ALA A 1 214 ? -11.764 -14.869 -16.914 1.00 79.12 214 ALA A CA 1
ATOM 1736 C C . ALA A 1 214 ? -11.298 -14.784 -18.376 1.00 79.12 214 ALA A C 1
ATOM 1738 O O . ALA A 1 214 ? -11.025 -13.694 -18.880 1.00 79.12 214 ALA A O 1
ATOM 1739 N N . LYS A 1 215 ? -11.216 -15.932 -19.058 1.00 84.56 215 LYS A N 1
ATOM 1740 C CA . LYS A 1 215 ? -10.930 -16.014 -20.504 1.00 84.56 215 LYS A CA 1
ATOM 1741 C C . LYS A 1 215 ? -12.191 -15.895 -21.357 1.00 84.56 215 LYS A C 1
ATOM 1743 O O . LYS A 1 215 ? -12.111 -15.618 -22.544 1.00 84.56 215 LYS A O 1
ATOM 1748 N N . VAL A 1 216 ? -13.358 -16.116 -20.758 1.00 86.00 216 VAL A N 1
ATOM 1749 C CA . VAL A 1 216 ? -14.663 -16.035 -21.418 1.00 86.00 216 VAL A CA 1
ATOM 1750 C C . VAL A 1 216 ? -15.642 -15.359 -20.464 1.00 86.00 216 VAL A C 1
ATOM 1752 O O . VAL A 1 216 ? -15.647 -15.658 -19.267 1.00 86.00 216 VAL A O 1
ATOM 1755 N N . CYS A 1 217 ? -16.443 -14.427 -20.974 1.00 87.19 217 CYS A N 1
ATOM 1756 C CA . CYS A 1 217 ? -17.556 -13.848 -20.237 1.00 87.19 217 CYS A CA 1
ATOM 1757 C C . CYS A 1 217 ? -18.658 -14.900 -20.091 1.00 87.19 217 CYS A C 1
ATOM 1759 O O . CYS A 1 217 ? -19.173 -15.399 -21.089 1.00 87.19 217 CYS A O 1
ATOM 1761 N N . LYS A 1 218 ? -19.036 -15.226 -18.852 1.00 86.88 218 LYS A N 1
ATOM 1762 C CA . LYS A 1 218 ? -20.100 -16.205 -18.584 1.00 86.88 218 LYS A CA 1
ATOM 1763 C C . LYS A 1 218 ? -21.480 -15.734 -19.047 1.00 86.88 218 LYS A C 1
ATOM 1765 O O . LYS A 1 218 ? -22.301 -16.571 -19.385 1.00 86.88 218 LYS A O 1
ATOM 1770 N N . HIS A 1 219 ? -21.719 -14.423 -19.057 1.00 90.00 219 HIS A N 1
ATOM 1771 C CA . HIS A 1 219 ? -23.018 -13.851 -19.398 1.00 90.00 219 HIS A CA 1
ATOM 1772 C C . HIS A 1 219 ? -23.295 -13.887 -20.910 1.00 90.00 219 HIS A C 1
ATOM 1774 O O . HIS A 1 219 ? -24.316 -14.412 -21.331 1.00 90.00 219 HIS A O 1
ATOM 1780 N N . CYS A 1 220 ? -22.376 -13.381 -21.742 1.00 89.31 220 CYS A N 1
ATOM 1781 C CA . CYS A 1 220 ? -22.589 -13.281 -23.195 1.00 89.31 220 CYS A CA 1
ATOM 1782 C C . CYS A 1 220 ? -21.741 -14.242 -24.045 1.00 89.31 220 CYS A C 1
ATOM 1784 O O . CYS A 1 220 ? -21.808 -14.197 -25.270 1.00 89.31 220 CYS A O 1
ATOM 1786 N N . GLY A 1 221 ? -20.885 -15.065 -23.431 1.00 86.38 221 GLY A N 1
ATOM 1787 C CA . GLY A 1 221 ? -19.994 -15.987 -24.146 1.00 86.38 221 GLY A CA 1
ATOM 1788 C C . GLY A 1 221 ? -18.795 -15.326 -24.842 1.00 86.38 221 GLY A C 1
ATOM 1789 O O . GLY A 1 221 ? -18.007 -16.018 -25.487 1.00 86.38 221 GLY A O 1
ATOM 1790 N N . HIS A 1 222 ? -18.612 -14.008 -24.705 1.00 83.56 222 HIS A N 1
ATOM 1791 C CA . HIS A 1 222 ? -17.500 -13.278 -25.319 1.00 83.56 222 HIS A CA 1
ATOM 1792 C C . HIS A 1 222 ? -16.141 -13.807 -24.840 1.00 83.56 222 HIS A C 1
ATOM 1794 O O . HIS A 1 222 ? -15.851 -13.794 -23.639 1.00 83.56 222 HIS A O 1
ATOM 1800 N N . LYS A 1 223 ? -15.279 -14.236 -25.769 1.00 85.06 223 LYS A N 1
ATOM 1801 C CA . LYS A 1 223 ? -13.891 -14.609 -25.462 1.00 85.06 223 LYS A CA 1
ATOM 1802 C C . LYS A 1 223 ? -13.083 -13.351 -25.157 1.00 85.06 223 LYS A C 1
ATOM 1804 O O . LYS A 1 223 ? -12.879 -12.500 -26.011 1.00 85.06 223 LYS A O 1
ATOM 1809 N N . LEU A 1 224 ? -12.606 -13.262 -23.925 1.00 75.31 224 LEU A N 1
ATOM 1810 C CA . LEU A 1 224 ? -11.771 -12.178 -23.437 1.00 75.31 224 LEU A CA 1
ATOM 1811 C C . LEU A 1 224 ? -10.336 -12.491 -23.847 1.00 75.31 224 LEU A C 1
ATOM 1813 O O . LEU A 1 224 ? -9.721 -13.404 -23.290 1.00 75.31 224 LEU A O 1
ATOM 1817 N N . HIS A 1 225 ? -9.804 -11.751 -24.817 1.00 65.69 225 HIS A N 1
ATOM 1818 C CA . HIS A 1 225 ? -8.384 -11.832 -25.138 1.00 65.69 225 HIS A CA 1
ATOM 1819 C C . HIS A 1 225 ? -7.574 -11.521 -23.872 1.00 65.69 225 HIS A C 1
ATOM 1821 O O . HIS A 1 225 ? -7.826 -10.537 -23.172 1.00 65.69 225 HIS A O 1
ATOM 1827 N N . SER A 1 226 ? -6.662 -12.424 -23.518 1.00 44.28 226 SER A N 1
ATOM 1828 C CA . SER A 1 226 ? -5.827 -12.303 -22.330 1.00 44.28 226 SER A CA 1
ATOM 1829 C C . SER A 1 226 ? -4.892 -11.114 -22.493 1.00 44.28 226 SER A C 1
ATOM 1831 O O . SER A 1 226 ? -3.859 -11.215 -23.145 1.00 44.28 226 SER A O 1
ATOM 1833 N N . ILE A 1 227 ? -5.232 -9.994 -21.863 1.00 45.69 227 ILE A N 1
ATOM 1834 C CA . ILE A 1 227 ? -4.207 -9.052 -21.432 1.00 45.69 227 ILE A CA 1
ATOM 1835 C C . ILE A 1 227 ? -3.539 -9.735 -20.240 1.00 45.69 227 ILE A C 1
ATOM 1837 O O . ILE A 1 227 ? -4.019 -9.649 -19.107 1.00 45.69 227 ILE A O 1
ATOM 1841 N N . GLU A 1 228 ? -2.493 -10.514 -20.506 1.00 37.72 228 GLU A N 1
ATOM 1842 C CA . GLU A 1 228 ? -1.567 -10.942 -19.465 1.00 37.72 228 GLU A CA 1
ATOM 1843 C C . GLU A 1 228 ? -0.966 -9.673 -18.863 1.00 37.72 228 GLU A C 1
ATOM 1845 O O . GLU A 1 228 ? -0.064 -9.052 -19.420 1.00 37.72 228 GLU A O 1
ATOM 1850 N N . ARG A 1 229 ? -1.498 -9.248 -17.712 1.00 39.78 229 ARG A N 1
ATOM 1851 C CA . ARG A 1 229 ? -0.728 -8.410 -16.799 1.00 39.78 229 ARG A CA 1
ATOM 1852 C C . ARG A 1 229 ? 0.486 -9.245 -16.410 1.00 39.78 229 ARG A C 1
ATOM 1854 O O . ARG A 1 229 ? 0.373 -10.153 -15.590 1.00 39.78 229 ARG A O 1
ATOM 1861 N N . LEU A 1 230 ? 1.621 -8.955 -17.037 1.00 33.78 230 LEU A N 1
ATOM 1862 C CA . LEU A 1 230 ? 2.939 -9.423 -16.632 1.00 33.78 230 LEU A CA 1
ATOM 1863 C C . LEU A 1 230 ? 3.256 -8.832 -15.251 1.00 33.78 230 LEU A C 1
ATOM 1865 O O . LEU A 1 230 ? 3.968 -7.844 -15.117 1.00 33.78 230 LEU A O 1
ATOM 1869 N N . SER A 1 231 ? 2.688 -9.428 -14.208 1.00 44.91 231 SER A N 1
ATOM 1870 C CA . SER A 1 231 ? 3.133 -9.262 -12.832 1.00 44.91 231 SER A CA 1
ATOM 1871 C C . SER A 1 231 ? 3.714 -10.591 -12.373 1.00 44.91 231 SER A C 1
ATOM 1873 O O . SER A 1 231 ? 2.968 -11.427 -11.876 1.00 44.91 231 SER A O 1
ATOM 1875 N N . SER A 1 232 ? 5.022 -10.768 -12.591 1.00 37.53 232 SER A N 1
ATOM 1876 C CA . SER A 1 232 ? 5.972 -11.505 -11.737 1.00 37.53 232 SER A CA 1
ATOM 1877 C C . SER A 1 232 ? 7.125 -12.082 -12.568 1.00 37.53 232 SER A C 1
ATOM 1879 O O . SER A 1 232 ? 7.037 -13.219 -13.017 1.00 37.53 232 SER A O 1
ATOM 1881 N N . GLN A 1 233 ? 8.188 -11.292 -12.762 1.00 31.23 233 GLN A N 1
ATOM 1882 C CA . GLN A 1 233 ? 9.614 -11.673 -12.687 1.00 31.23 233 GLN A CA 1
ATOM 1883 C C . GLN A 1 233 ? 10.477 -10.556 -13.306 1.00 31.23 233 GLN A C 1
ATOM 1885 O O . GLN A 1 233 ? 10.441 -10.356 -14.508 1.00 31.23 233 GLN A O 1
ATOM 1890 N N . ASN A 1 234 ? 11.250 -9.871 -12.452 1.00 32.31 234 ASN A N 1
ATOM 1891 C CA . ASN A 1 234 ? 12.352 -8.929 -12.724 1.00 32.31 234 ASN A CA 1
ATOM 1892 C C . ASN A 1 234 ? 12.123 -7.718 -13.673 1.00 32.31 234 ASN A C 1
ATOM 1894 O O . ASN A 1 234 ? 11.569 -7.848 -14.758 1.00 32.31 234 ASN A O 1
ATOM 1898 N N . PRO A 1 235 ? 12.596 -6.509 -13.304 1.00 41.00 235 PRO A N 1
ATOM 1899 C CA . PRO A 1 235 ? 12.283 -5.271 -14.009 1.00 41.00 235 PRO A CA 1
ATOM 1900 C C . PRO A 1 235 ? 13.145 -5.116 -15.267 1.00 41.00 235 PRO A C 1
ATOM 1902 O O . PRO A 1 235 ? 14.197 -4.483 -15.247 1.00 41.00 235 PRO A O 1
ATOM 1905 N N . ILE A 1 236 ? 12.668 -5.645 -16.388 1.00 36.19 236 ILE A N 1
ATOM 1906 C CA . ILE A 1 236 ? 12.877 -4.972 -17.668 1.00 36.19 236 ILE A CA 1
ATOM 1907 C C . ILE A 1 236 ? 11.615 -4.142 -17.840 1.00 36.19 236 ILE A C 1
ATOM 1909 O O . ILE A 1 236 ? 10.536 -4.700 -18.031 1.00 36.19 236 ILE A O 1
ATOM 1913 N N . LEU A 1 237 ? 11.726 -2.824 -17.662 1.00 42.44 237 LEU A N 1
ATOM 1914 C CA . LEU A 1 237 ? 10.647 -1.900 -18.001 1.00 42.44 237 LEU A CA 1
ATOM 1915 C C . LEU A 1 237 ? 10.178 -2.292 -19.414 1.00 42.44 237 LEU A C 1
ATOM 1917 O O . LEU A 1 237 ? 11.021 -2.286 -20.316 1.00 42.44 237 LEU A O 1
ATOM 1921 N N . PRO A 1 238 ? 8.923 -2.738 -19.616 1.00 51.97 238 PRO A N 1
ATOM 1922 C CA . PRO A 1 238 ? 8.495 -3.147 -20.943 1.00 51.97 238 PRO A CA 1
ATOM 1923 C C . PRO A 1 238 ? 8.712 -1.957 -21.871 1.00 51.97 238 PRO A C 1
ATOM 1925 O O . PRO A 1 238 ? 8.370 -0.831 -21.503 1.00 51.97 238 PRO A O 1
ATOM 1928 N N . ASP A 1 239 ? 9.353 -2.192 -23.018 1.00 74.81 239 ASP A N 1
ATOM 1929 C CA . ASP A 1 239 ? 9.625 -1.143 -23.994 1.00 74.81 239 ASP A CA 1
ATOM 1930 C C . ASP A 1 239 ? 8.292 -0.485 -24.364 1.00 74.81 239 ASP A C 1
ATOM 1932 O O . ASP A 1 239 ? 7.478 -1.052 -25.098 1.00 74.81 239 ASP A O 1
ATOM 1936 N N . ARG A 1 240 ? 8.033 0.695 -23.786 1.00 82.25 240 ARG A N 1
ATOM 1937 C CA . ARG A 1 240 ? 6.763 1.414 -23.932 1.00 82.25 240 ARG A CA 1
ATOM 1938 C C . ARG A 1 240 ? 6.459 1.693 -25.398 1.00 82.25 240 ARG A C 1
ATOM 1940 O O . ARG A 1 240 ? 5.298 1.712 -25.800 1.00 82.25 240 ARG A O 1
ATOM 1947 N N . ILE A 1 241 ? 7.501 1.830 -26.222 1.00 85.12 241 ILE A N 1
ATOM 1948 C CA . ILE A 1 241 ? 7.360 1.963 -27.670 1.00 85.12 241 ILE A CA 1
ATOM 1949 C C . ILE A 1 241 ? 6.766 0.691 -28.274 1.00 85.12 241 ILE A C 1
ATOM 1951 O O . ILE A 1 241 ? 5.870 0.773 -29.115 1.00 85.12 241 ILE A O 1
ATOM 1955 N N . GLU A 1 242 ? 7.247 -0.480 -27.871 1.00 85.81 242 GLU A N 1
ATOM 1956 C CA . GLU A 1 242 ? 6.766 -1.749 -28.408 1.00 85.81 242 GLU A CA 1
ATOM 1957 C C . GLU A 1 242 ? 5.334 -2.050 -27.948 1.00 85.81 242 GLU A C 1
ATOM 1959 O O . GLU A 1 242 ? 4.495 -2.457 -28.756 1.00 85.81 242 GLU A O 1
ATOM 1964 N N . ASN A 1 243 ? 5.000 -1.717 -26.700 1.00 85.12 243 ASN A N 1
ATOM 1965 C CA . ASN A 1 243 ? 3.620 -1.765 -26.210 1.00 85.12 243 ASN A CA 1
ATOM 1966 C C . ASN A 1 243 ? 2.699 -0.823 -26.998 1.00 85.12 243 ASN A C 1
ATOM 1968 O O . ASN A 1 243 ? 1.655 -1.258 -27.493 1.00 85.12 243 ASN A O 1
ATOM 1972 N N . GLY A 1 244 ? 3.100 0.437 -27.187 1.00 88.69 244 GLY A N 1
ATOM 1973 C CA . GLY A 1 244 ? 2.341 1.410 -27.973 1.00 88.69 244 GLY A CA 1
ATOM 1974 C C . GLY A 1 244 ? 2.112 0.952 -29.418 1.00 88.69 244 GLY A C 1
ATOM 1975 O O . GLY A 1 244 ? 1.005 1.079 -29.946 1.00 88.69 244 GLY A O 1
ATOM 1976 N N . LYS A 1 245 ? 3.112 0.330 -30.058 1.00 89.06 245 LYS A N 1
ATOM 1977 C CA . LYS A 1 245 ? 2.963 -0.257 -31.403 1.00 89.06 245 LYS A CA 1
ATOM 1978 C C . LYS A 1 245 ? 1.973 -1.418 -31.425 1.00 89.06 245 LYS A C 1
ATOM 1980 O O . LYS A 1 245 ? 1.202 -1.537 -32.378 1.00 89.06 245 LYS A O 1
ATOM 1985 N N . ASN A 1 246 ? 1.990 -2.282 -30.414 1.00 83.56 246 ASN A N 1
ATOM 1986 C CA . ASN A 1 246 ? 1.063 -3.411 -30.328 1.00 83.56 246 ASN A CA 1
ATOM 1987 C C . ASN A 1 246 ? -0.380 -2.937 -30.116 1.00 83.56 246 ASN A C 1
ATOM 1989 O O . ASN A 1 246 ? -1.297 -3.451 -30.762 1.00 83.56 246 ASN A O 1
ATOM 1993 N N . LEU A 1 247 ? -0.580 -1.901 -29.300 1.00 82.94 247 LEU A N 1
ATOM 1994 C CA . LEU A 1 247 ? -1.877 -1.243 -29.123 1.00 82.94 247 LEU A CA 1
ATOM 1995 C C . LEU A 1 247 ? -2.361 -0.587 -30.422 1.00 82.94 247 LEU A C 1
ATOM 1997 O O . LEU A 1 247 ? -3.512 -0.782 -30.811 1.00 82.94 247 LEU A O 1
ATOM 2001 N N . TYR A 1 248 ? -1.470 0.092 -31.150 1.00 82.56 248 TYR A N 1
ATOM 2002 C CA . TYR A 1 248 ? -1.767 0.648 -32.473 1.00 82.56 248 TYR A CA 1
ATOM 2003 C C . TYR A 1 248 ? -2.212 -0.431 -33.471 1.00 82.56 248 TYR A C 1
ATOM 2005 O O . TYR A 1 248 ? -3.236 -0.267 -34.134 1.00 82.56 248 TYR A O 1
ATOM 2013 N N . LYS A 1 249 ? -1.490 -1.559 -33.550 1.00 81.75 249 LYS A N 1
ATOM 2014 C CA . LYS A 1 249 ? -1.871 -2.706 -34.399 1.00 81.75 249 LYS A CA 1
ATOM 2015 C C . LYS A 1 249 ? -3.224 -3.300 -33.999 1.00 81.75 249 LYS A C 1
ATOM 2017 O O . LYS A 1 249 ? -3.943 -3.795 -34.858 1.00 81.75 249 LYS A O 1
ATOM 2022 N N . SER A 1 250 ? -3.563 -3.226 -32.714 1.00 78.81 250 SER A N 1
ATOM 2023 C CA . SER A 1 250 ? -4.830 -3.709 -32.156 1.00 78.81 250 SER A CA 1
ATOM 2024 C C . SER A 1 250 ? -5.982 -2.699 -32.288 1.00 78.81 250 SER A C 1
ATOM 2026 O O . SER A 1 250 ? -7.084 -2.978 -31.828 1.00 78.81 250 SER A O 1
ATOM 2028 N N . GLY A 1 251 ? -5.750 -1.524 -32.890 1.00 81.31 251 GLY A N 1
ATOM 2029 C CA . GLY A 1 251 ? -6.759 -0.471 -33.069 1.00 81.31 251 GLY A CA 1
ATOM 2030 C C . GLY A 1 251 ? -7.060 0.360 -31.814 1.00 81.31 251 GLY A C 1
ATOM 2031 O O . GLY A 1 251 ? -7.925 1.234 -31.848 1.00 81.31 251 GLY A O 1
ATOM 2032 N N . LEU A 1 252 ? -6.339 0.131 -30.713 1.00 83.00 252 LEU A N 1
ATOM 2033 C CA . LEU A 1 252 ? -6.486 0.846 -29.442 1.00 83.00 252 LEU A CA 1
ATOM 2034 C C . LEU A 1 252 ? -5.656 2.137 -29.461 1.00 83.00 252 LEU A C 1
ATOM 2036 O O . LEU A 1 252 ? -4.593 2.250 -28.850 1.00 83.00 252 LEU A O 1
ATOM 2040 N N . PHE A 1 253 ? -6.109 3.107 -30.255 1.00 80.88 253 PHE A N 1
ATOM 2041 C CA . PHE A 1 253 ? -5.329 4.305 -30.574 1.00 80.88 253 PHE A CA 1
ATOM 2042 C C . PHE A 1 253 ? -5.123 5.254 -29.383 1.00 80.88 253 PHE A C 1
ATOM 2044 O O . PHE A 1 253 ? -4.067 5.872 -29.271 1.00 80.88 253 PHE A O 1
ATOM 2051 N N . LYS A 1 254 ? -6.099 5.379 -28.474 1.00 86.88 254 LYS A N 1
ATOM 2052 C CA . LYS A 1 254 ? -5.982 6.276 -27.308 1.00 86.88 254 LYS A CA 1
ATOM 2053 C C . LYS A 1 254 ? -4.989 5.729 -26.282 1.00 86.88 254 LYS A C 1
ATOM 2055 O O . LYS A 1 254 ? -4.222 6.485 -25.695 1.00 86.88 254 LYS A O 1
ATOM 2060 N N . GLU A 1 255 ? -4.988 4.419 -26.091 1.00 79.19 255 GLU A N 1
ATOM 2061 C CA . GLU A 1 255 ? -4.062 3.698 -25.226 1.00 79.19 255 GLU A CA 1
ATOM 2062 C C . GLU A 1 255 ? -2.648 3.713 -25.817 1.00 79.19 255 GLU A C 1
ATOM 2064 O O . GLU A 1 255 ? -1.689 3.953 -25.089 1.00 79.19 255 GLU A O 1
ATOM 2069 N N . ALA A 1 256 ? -2.519 3.557 -27.141 1.00 86.62 256 ALA A N 1
ATOM 2070 C CA . ALA A 1 256 ? -1.239 3.694 -27.832 1.00 86.62 256 ALA A CA 1
ATOM 2071 C C . ALA A 1 256 ? -0.614 5.085 -27.623 1.00 86.62 256 ALA A C 1
ATOM 2073 O O . ALA A 1 256 ? 0.579 5.177 -27.342 1.00 86.62 256 ALA A O 1
ATOM 2074 N N . ILE A 1 257 ? -1.414 6.159 -27.702 1.00 93.69 257 ILE A N 1
ATOM 2075 C CA . ILE A 1 257 ? -0.947 7.527 -27.417 1.00 93.69 257 ILE A CA 1
ATOM 2076 C C . ILE A 1 257 ? -0.403 7.634 -25.991 1.00 93.69 257 ILE A C 1
ATOM 2078 O O . ILE A 1 257 ? 0.707 8.124 -25.825 1.00 93.69 257 ILE A O 1
ATOM 2082 N N . LYS A 1 258 ? -1.111 7.109 -24.982 1.00 89.25 258 LYS A N 1
ATOM 2083 C CA . LYS A 1 258 ? -0.652 7.156 -23.582 1.00 89.25 258 LYS A CA 1
ATOM 2084 C C . LYS A 1 258 ? 0.686 6.446 -23.365 1.00 89.25 258 LYS A C 1
ATOM 2086 O O . LYS A 1 258 ? 1.528 6.938 -22.613 1.00 89.25 258 LYS A O 1
ATOM 2091 N N . GLU A 1 259 ? 0.899 5.305 -24.019 1.00 90.69 259 GLU A N 1
ATOM 2092 C CA . GLU A 1 259 ? 2.187 4.605 -23.946 1.00 90.69 259 GLU A CA 1
ATOM 2093 C C . GLU A 1 259 ? 3.312 5.426 -24.588 1.00 90.69 259 GLU A C 1
ATOM 2095 O O . GLU A 1 259 ? 4.397 5.529 -24.014 1.00 90.69 259 GLU A O 1
ATOM 2100 N N . PHE A 1 260 ? 3.054 6.077 -25.727 1.00 90.94 260 PHE A N 1
ATOM 2101 C CA . PHE A 1 260 ? 4.037 6.960 -26.358 1.00 90.94 260 PHE A CA 1
ATOM 2102 C C . PHE A 1 260 ? 4.283 8.248 -25.564 1.00 90.94 260 PHE A C 1
ATOM 2104 O O . PHE A 1 260 ? 5.434 8.658 -25.449 1.00 90.94 260 PHE A O 1
ATOM 2111 N N . ASP A 1 261 ? 3.254 8.843 -24.958 1.00 93.06 261 ASP A N 1
ATOM 2112 C CA . ASP A 1 261 ? 3.386 9.997 -24.060 1.00 93.06 261 ASP A CA 1
ATOM 2113 C C . ASP A 1 261 ? 4.295 9.666 -22.883 1.00 93.06 261 ASP A C 1
ATOM 2115 O O . ASP A 1 261 ? 5.198 10.427 -22.543 1.00 93.06 261 ASP A O 1
ATOM 2119 N N . THR A 1 262 ? 4.095 8.488 -22.295 1.00 84.12 262 THR A N 1
ATOM 2120 C CA . THR A 1 262 ? 4.917 8.047 -21.172 1.00 84.12 262 THR A CA 1
ATOM 2121 C C . THR A 1 262 ? 6.338 7.701 -21.630 1.00 84.12 262 THR A C 1
ATOM 2123 O O . THR A 1 262 ? 7.294 8.025 -20.936 1.00 84.12 262 THR A O 1
ATOM 2126 N N . ALA A 1 263 ? 6.513 7.125 -22.826 1.00 86.81 263 ALA A N 1
ATOM 2127 C CA . ALA A 1 263 ? 7.838 6.893 -23.410 1.00 86.81 263 ALA A CA 1
ATOM 2128 C C . ALA A 1 263 ? 8.616 8.200 -23.651 1.00 86.81 263 ALA A C 1
ATOM 2130 O O . ALA A 1 263 ? 9.830 8.236 -23.453 1.00 86.81 263 ALA A O 1
ATOM 2131 N N . ILE A 1 264 ? 7.918 9.263 -24.058 1.00 91.00 264 ILE A N 1
ATOM 2132 C CA . ILE A 1 264 ? 8.473 10.610 -24.240 1.00 91.00 264 ILE A CA 1
ATOM 2133 C C . ILE A 1 264 ? 8.787 11.255 -22.887 1.00 91.00 264 ILE A C 1
ATOM 2135 O O . ILE A 1 264 ? 9.825 11.894 -22.744 1.00 91.00 264 ILE A O 1
ATOM 2139 N N . HIS A 1 265 ? 7.927 11.074 -21.884 1.00 86.94 265 HIS A N 1
ATOM 2140 C CA . HIS A 1 265 ? 8.181 11.571 -20.533 1.00 86.94 265 HIS A CA 1
ATOM 2141 C C . HIS A 1 265 ? 9.427 10.922 -19.912 1.00 86.94 265 HIS A C 1
ATOM 2143 O O . HIS A 1 265 ? 10.252 11.614 -19.320 1.00 86.94 265 HIS A O 1
ATOM 2149 N N . ASP A 1 266 ? 9.588 9.611 -20.103 1.00 79.50 266 ASP A N 1
ATOM 2150 C CA . ASP A 1 266 ? 10.738 8.857 -19.604 1.00 79.50 266 ASP A CA 1
ATOM 2151 C C . ASP A 1 266 ? 12.034 9.224 -20.357 1.00 79.50 266 ASP A C 1
ATOM 2153 O O . ASP A 1 266 ? 13.113 9.255 -19.760 1.00 79.50 266 ASP A O 1
ATOM 2157 N N . LYS A 1 267 ? 11.949 9.491 -21.671 1.00 78.19 267 LYS A N 1
ATOM 2158 C CA . LYS A 1 267 ? 13.071 9.919 -22.526 1.00 78.19 267 LYS A CA 1
ATOM 2159 C C . LYS A 1 267 ? 12.615 10.929 -23.576 1.00 78.19 267 LYS A C 1
ATOM 2161 O O . LYS A 1 267 ? 12.145 10.564 -24.657 1.00 78.19 267 LYS A O 1
ATOM 2166 N N . ALA A 1 268 ? 12.818 12.207 -23.270 1.00 81.69 268 ALA A N 1
ATOM 2167 C CA . ALA A 1 268 ? 12.377 13.314 -24.115 1.00 81.69 268 ALA A CA 1
ATOM 2168 C C . ALA A 1 268 ? 13.093 13.391 -25.478 1.00 81.69 268 ALA A C 1
ATOM 2170 O O . ALA A 1 268 ? 12.586 14.038 -26.386 1.00 81.69 268 ALA A O 1
ATOM 2171 N N . ASP A 1 269 ? 14.236 12.722 -25.643 1.00 84.62 269 ASP A N 1
ATOM 2172 C CA . ASP A 1 269 ? 15.028 12.654 -26.878 1.00 84.62 269 ASP A CA 1
ATOM 2173 C C . ASP A 1 269 ? 14.680 11.441 -27.765 1.00 84.62 269 ASP A C 1
ATOM 2175 O O . ASP A 1 269 ? 15.347 11.153 -28.763 1.00 84.62 269 ASP A O 1
ATOM 2179 N N . ASN A 1 270 ? 13.609 10.714 -27.438 1.00 84.38 270 ASN A N 1
ATOM 2180 C CA . ASN A 1 270 ? 13.250 9.489 -28.135 1.00 84.38 270 ASN A CA 1
ATOM 2181 C C . ASN A 1 270 ? 12.469 9.747 -29.436 1.00 84.38 270 ASN A C 1
ATOM 2183 O O . ASN A 1 270 ? 11.236 9.695 -29.485 1.00 84.38 270 ASN A O 1
ATOM 2187 N N . ALA A 1 271 ? 13.208 9.948 -30.528 1.00 89.31 271 ALA A N 1
ATOM 2188 C CA . ALA A 1 271 ? 12.670 10.232 -31.860 1.00 89.31 271 ALA A CA 1
ATOM 2189 C C . ALA A 1 271 ? 11.641 9.193 -32.368 1.00 89.31 271 ALA A C 1
ATOM 2191 O O . ALA A 1 271 ? 10.736 9.519 -33.139 1.00 89.31 271 ALA A O 1
ATOM 2192 N N . VAL A 1 272 ? 11.765 7.931 -31.938 1.00 90.88 272 VAL A N 1
ATOM 2193 C CA . VAL A 1 272 ? 10.874 6.831 -32.344 1.00 90.88 272 VAL A CA 1
ATOM 2194 C C . VAL A 1 272 ? 9.506 6.941 -31.664 1.00 90.88 272 VAL A C 1
ATOM 2196 O O . VAL A 1 272 ? 8.490 6.630 -32.290 1.00 90.88 272 VAL A O 1
ATOM 2199 N N . ALA A 1 273 ? 9.455 7.396 -30.410 1.00 92.50 273 ALA A N 1
ATOM 2200 C CA . ALA A 1 273 ? 8.199 7.586 -29.687 1.00 92.50 273 ALA A CA 1
ATOM 2201 C C . ALA A 1 273 ? 7.358 8.708 -30.317 1.00 92.50 273 ALA A C 1
ATOM 2203 O O . ALA A 1 273 ? 6.188 8.481 -30.629 1.00 92.50 273 ALA A O 1
ATOM 2204 N N . TYR A 1 274 ? 7.975 9.857 -30.621 1.00 94.38 274 TYR A N 1
ATOM 2205 C CA . TYR A 1 274 ? 7.318 10.952 -31.346 1.00 94.38 274 TYR A CA 1
ATOM 2206 C C . TYR A 1 274 ? 6.804 10.512 -32.719 1.00 94.38 274 TYR A C 1
ATOM 2208 O O . TYR A 1 274 ? 5.648 10.760 -33.054 1.00 94.38 274 TYR A O 1
ATOM 2216 N N . TYR A 1 275 ? 7.612 9.785 -33.499 1.00 96.25 275 TYR A N 1
ATOM 2217 C CA . TYR A 1 275 ? 7.170 9.293 -34.806 1.00 96.25 275 TYR A CA 1
ATOM 2218 C C . TYR A 1 275 ? 5.950 8.369 -34.698 1.00 96.25 275 TYR A C 1
ATOM 2220 O O . TYR A 1 275 ? 4.986 8.523 -35.449 1.00 96.25 275 TYR A O 1
ATOM 2228 N N . ASN A 1 276 ? 5.960 7.414 -33.765 1.00 94.44 276 ASN A N 1
ATOM 2229 C CA . ASN A 1 276 ? 4.835 6.493 -33.625 1.00 94.44 276 ASN A CA 1
ATOM 2230 C C . ASN A 1 276 ? 3.580 7.199 -33.087 1.00 94.44 276 ASN A C 1
ATOM 2232 O O . ASN A 1 276 ? 2.489 6.916 -33.583 1.00 94.44 276 ASN A O 1
ATOM 2236 N N . ARG A 1 277 ? 3.714 8.163 -32.164 1.00 96.88 277 ARG A N 1
ATOM 2237 C CA . ARG A 1 277 ? 2.590 9.005 -31.719 1.00 96.88 277 ARG A CA 1
ATOM 2238 C C . ARG A 1 277 ? 2.001 9.808 -32.881 1.00 96.88 277 ARG A C 1
ATOM 2240 O O . ARG A 1 277 ? 0.781 9.818 -33.053 1.00 96.88 277 ARG A O 1
ATOM 2247 N N . ALA A 1 278 ? 2.846 10.349 -33.760 1.00 96.38 278 ALA A N 1
ATOM 2248 C CA . ALA A 1 278 ? 2.404 11.049 -34.962 1.00 96.38 278 ALA A CA 1
ATOM 2249 C C . ALA A 1 278 ? 1.593 10.160 -35.916 1.00 96.38 278 ALA A C 1
ATOM 2251 O O . ALA A 1 278 ? 0.572 10.586 -36.459 1.00 96.38 278 ALA A O 1
ATOM 2252 N N . VAL A 1 279 ? 2.019 8.907 -36.108 1.00 95.50 279 VAL A N 1
ATOM 2253 C CA . VAL A 1 279 ? 1.291 7.925 -36.928 1.00 95.50 279 VAL A CA 1
ATOM 2254 C C . VAL A 1 279 ? -0.089 7.635 -36.332 1.00 95.50 279 VAL A C 1
ATOM 2256 O O . VAL A 1 279 ? -1.078 7.588 -37.068 1.00 95.50 279 VAL A O 1
ATOM 2259 N N . VAL A 1 280 ? -0.184 7.492 -35.007 1.00 95.94 280 VAL A N 1
ATOM 2260 C CA . VAL A 1 280 ? -1.471 7.287 -34.324 1.00 95.94 280 VAL A CA 1
ATOM 2261 C C . VAL A 1 280 ? -2.370 8.519 -34.466 1.00 95.94 280 VAL A C 1
ATOM 2263 O O . VAL A 1 280 ? -3.540 8.384 -34.822 1.00 95.94 280 VAL A O 1
ATOM 2266 N N . HIS A 1 281 ? -1.836 9.726 -34.259 1.00 95.00 281 HIS A N 1
ATOM 2267 C CA . HIS A 1 281 ? -2.581 10.972 -34.453 1.00 95.00 281 HIS A CA 1
ATOM 2268 C C . HIS A 1 281 ? -3.067 11.142 -35.895 1.00 95.00 281 HIS A C 1
ATOM 2270 O O . HIS A 1 281 ? -4.214 11.531 -36.106 1.00 95.00 281 HIS A O 1
ATOM 2276 N N . SER A 1 282 ? -2.251 10.766 -36.881 1.00 92.31 282 SER A N 1
ATOM 2277 C CA . SER A 1 282 ? -2.647 10.754 -38.291 1.00 92.31 282 SER A CA 1
ATOM 2278 C C . SER A 1 282 ? -3.831 9.813 -38.541 1.00 92.31 282 SER A C 1
ATOM 2280 O O . SER A 1 282 ? -4.794 10.206 -39.201 1.00 92.31 282 SER A O 1
ATOM 2282 N N . LYS A 1 283 ? -3.825 8.608 -37.947 1.00 90.69 283 LYS A N 1
ATOM 2283 C CA . LYS A 1 283 ? -4.953 7.662 -38.032 1.00 90.69 283 LYS A CA 1
ATOM 2284 C C . LYS A 1 283 ? -6.230 8.161 -37.362 1.00 90.69 283 LYS A C 1
ATOM 2286 O O . LYS A 1 283 ? -7.311 7.824 -37.831 1.00 90.69 283 LYS A O 1
ATOM 2291 N N . LEU A 1 284 ? -6.110 8.966 -36.310 1.00 90.31 284 LEU A N 1
ATOM 2292 C CA . LEU A 1 284 ? -7.246 9.594 -35.632 1.00 90.31 284 LEU A CA 1
ATOM 2293 C C . LEU A 1 284 ? -7.739 10.884 -36.312 1.00 90.31 284 LEU A C 1
ATOM 2295 O O . LEU A 1 284 ? -8.736 11.446 -35.873 1.00 90.31 284 LEU A O 1
ATOM 2299 N N . GLY A 1 285 ? -7.067 11.361 -37.366 1.00 91.12 285 GLY A N 1
ATOM 2300 C CA . GLY A 1 285 ? -7.408 12.616 -38.046 1.00 91.12 285 GLY A CA 1
ATOM 2301 C C . GLY A 1 285 ? -6.854 13.880 -37.372 1.00 91.12 285 GLY A C 1
ATOM 2302 O O . GLY A 1 285 ? -7.113 14.988 -37.840 1.00 91.12 285 GLY A O 1
ATOM 2303 N N . ASN A 1 286 ? -6.037 13.733 -36.328 1.00 93.38 286 ASN A N 1
ATOM 2304 C CA . ASN A 1 286 ? -5.415 14.822 -35.573 1.00 93.38 286 ASN A CA 1
ATOM 2305 C C . ASN A 1 286 ? -4.181 15.362 -36.318 1.00 93.38 286 ASN A C 1
ATOM 2307 O O . ASN A 1 286 ? -3.036 15.103 -35.940 1.00 93.38 286 ASN A O 1
ATOM 2311 N N . ARG A 1 287 ? -4.412 16.067 -37.431 1.00 92.44 287 ARG A N 1
ATOM 2312 C CA . ARG A 1 287 ? -3.353 16.496 -38.363 1.00 92.44 287 ARG A CA 1
ATOM 2313 C C . ARG A 1 287 ? -2.333 17.451 -37.742 1.00 92.44 287 ARG A C 1
ATOM 2315 O O . ARG A 1 287 ? -1.144 17.291 -38.001 1.00 92.44 287 ARG A O 1
ATOM 2322 N N . GLU A 1 288 ? -2.776 18.394 -36.916 1.00 92.69 288 GLU A N 1
ATOM 2323 C CA . GLU A 1 288 ? -1.885 19.376 -36.281 1.00 92.69 288 GLU A CA 1
ATOM 2324 C C . GLU A 1 288 ? -0.926 18.708 -35.289 1.00 92.69 288 GLU A C 1
ATOM 2326 O O . GLU A 1 288 ? 0.287 18.910 -35.355 1.00 92.69 288 GLU A O 1
ATOM 2331 N N . GLN A 1 289 ? -1.447 17.825 -34.433 1.00 92.81 289 GLN A N 1
ATOM 2332 C CA . GLN A 1 289 ? -0.648 17.065 -33.470 1.00 92.81 289 GLN A CA 1
ATOM 2333 C C . GLN A 1 289 ? 0.310 16.101 -34.177 1.00 92.81 289 GLN A C 1
ATOM 2335 O O . GLN A 1 289 ? 1.483 16.024 -33.820 1.00 92.81 289 GLN A O 1
ATOM 2340 N N . ALA A 1 290 ? -0.151 15.425 -35.235 1.00 95.56 290 ALA A N 1
ATOM 2341 C CA . ALA A 1 290 ? 0.707 14.561 -36.039 1.00 95.56 290 ALA A CA 1
ATOM 2342 C C . ALA A 1 290 ? 1.868 15.340 -36.680 1.00 95.56 290 ALA A C 1
ATOM 2344 O O . ALA A 1 290 ? 3.004 14.871 -36.678 1.00 95.56 290 ALA A O 1
ATOM 2345 N N . ARG A 1 291 ? 1.607 16.544 -37.205 1.00 95.88 291 ARG A N 1
ATOM 2346 C CA . ARG A 1 291 ? 2.643 17.392 -37.807 1.00 95.88 291 ARG A CA 1
ATOM 2347 C C . ARG A 1 291 ? 3.648 17.895 -36.770 1.00 95.88 291 ARG A C 1
ATOM 2349 O O . ARG A 1 291 ? 4.844 17.905 -37.060 1.00 95.88 291 ARG A O 1
ATOM 2356 N N . ALA A 1 292 ? 3.180 18.290 -35.587 1.00 95.19 292 ALA A N 1
ATOM 2357 C CA . ALA A 1 292 ? 4.043 18.703 -34.483 1.00 95.19 292 ALA A CA 1
ATOM 2358 C C . ALA A 1 292 ? 4.985 17.565 -34.054 1.00 95.19 292 ALA A C 1
ATOM 2360 O O . ALA A 1 292 ? 6.199 17.758 -33.994 1.00 95.19 292 ALA A O 1
ATOM 2361 N N . ASP A 1 293 ? 4.447 16.359 -33.876 1.00 96.38 293 ASP A N 1
ATOM 2362 C CA . ASP A 1 293 ? 5.228 15.185 -33.485 1.00 96.38 293 ASP A CA 1
ATOM 2363 C C . ASP A 1 293 ? 6.205 14.723 -34.572 1.00 96.38 293 ASP A C 1
ATOM 2365 O O . ASP A 1 293 ? 7.334 14.334 -34.270 1.00 96.38 293 ASP A O 1
ATOM 2369 N N . LEU A 1 294 ? 5.824 14.804 -35.853 1.00 95.75 294 LEU A N 1
ATOM 2370 C CA . LEU A 1 294 ? 6.753 14.542 -36.957 1.00 95.75 294 LEU A CA 1
ATOM 2371 C C . LEU A 1 294 ? 7.913 15.539 -36.960 1.00 95.75 294 LEU A C 1
ATOM 2373 O O . LEU A 1 294 ? 9.046 15.147 -37.249 1.00 95.75 294 LEU A O 1
ATOM 2377 N N . LYS A 1 295 ? 7.650 16.817 -36.654 1.00 96.25 295 LYS A N 1
ATOM 2378 C CA . LYS A 1 295 ? 8.686 17.857 -36.605 1.00 96.25 295 LYS A CA 1
ATOM 2379 C C . LYS A 1 295 ? 9.690 17.553 -35.503 1.00 96.25 295 LYS A C 1
ATOM 2381 O O . LYS A 1 295 ? 10.891 17.574 -35.766 1.00 96.25 295 LYS A O 1
ATOM 2386 N N . GLU A 1 296 ? 9.201 17.181 -34.327 1.00 94.06 296 GLU A N 1
ATOM 2387 C CA . GLU A 1 296 ? 10.054 16.817 -33.200 1.00 94.06 296 GLU A CA 1
ATOM 2388 C C . GLU A 1 296 ? 10.856 15.540 -33.480 1.00 94.06 296 GLU A C 1
ATOM 2390 O O . GLU A 1 296 ? 12.078 15.522 -33.339 1.00 94.06 296 GLU A O 1
ATOM 2395 N N . ALA A 1 297 ? 10.213 14.503 -34.024 1.00 94.88 297 ALA A N 1
ATOM 2396 C CA . ALA A 1 297 ? 10.901 13.286 -34.450 1.00 94.88 297 ALA A CA 1
ATOM 2397 C C . ALA A 1 297 ? 11.993 13.570 -35.499 1.00 94.88 297 ALA A C 1
ATOM 2399 O O . ALA A 1 297 ? 13.077 12.990 -35.440 1.00 94.88 297 ALA A O 1
ATOM 2400 N N . SER A 1 298 ? 11.733 14.464 -36.458 1.00 94.81 298 SER A N 1
ATOM 2401 C CA . SER A 1 298 ? 12.712 14.877 -37.471 1.00 94.81 298 SER A CA 1
ATOM 2402 C C . SER A 1 298 ? 13.888 15.641 -36.857 1.00 94.81 298 SER A C 1
ATOM 2404 O O . SER A 1 298 ? 15.033 15.372 -37.228 1.00 94.81 298 SER A O 1
ATOM 2406 N N . ASN A 1 299 ? 13.629 16.560 -35.921 1.00 93.94 299 ASN A N 1
ATOM 2407 C CA . ASN A 1 299 ? 14.667 17.303 -35.197 1.00 93.94 299 ASN A CA 1
ATOM 2408 C C . ASN A 1 299 ? 15.592 16.356 -34.418 1.00 93.94 299 ASN A C 1
ATOM 2410 O O . ASN A 1 299 ? 16.807 16.531 -34.433 1.00 93.94 299 ASN A O 1
ATOM 2414 N N . LEU A 1 300 ? 15.020 15.305 -33.826 1.00 89.75 300 LEU A N 1
ATOM 2415 C CA . LEU A 1 300 ? 15.735 14.251 -33.103 1.00 89.75 300 LEU A CA 1
ATOM 2416 C C . LEU A 1 300 ? 16.375 13.188 -34.027 1.00 89.75 300 LEU A C 1
ATOM 2418 O O . LEU A 1 300 ? 16.907 12.185 -33.555 1.00 89.75 300 LEU A O 1
ATOM 2422 N N . GLY A 1 301 ? 16.343 13.380 -35.351 1.00 88.00 301 GLY A N 1
ATOM 2423 C CA . GLY A 1 301 ? 17.067 12.547 -36.319 1.00 88.00 301 GLY A CA 1
ATOM 2424 C C . GLY A 1 301 ? 16.281 11.374 -36.922 1.00 88.00 301 GLY A C 1
ATOM 2425 O O . GLY A 1 301 ? 16.873 10.520 -37.591 1.00 88.00 301 GLY A O 1
ATOM 2426 N N . HIS A 1 302 ? 14.956 11.307 -36.752 1.00 92.75 302 HIS A N 1
ATOM 2427 C CA . HIS A 1 302 ? 14.138 10.244 -37.341 1.00 92.75 302 HIS A CA 1
ATOM 2428 C C . HIS A 1 302 ? 13.999 10.402 -38.866 1.00 92.75 302 HIS A C 1
ATOM 2430 O O . HIS A 1 302 ? 13.242 11.237 -39.367 1.00 92.75 302 HIS A O 1
ATOM 2436 N N . LYS A 1 303 ? 14.692 9.542 -39.627 1.00 90.25 303 LYS A N 1
ATOM 2437 C CA . LYS A 1 303 ? 14.780 9.605 -41.102 1.00 90.25 303 LYS A CA 1
ATOM 2438 C C . LYS A 1 303 ? 13.417 9.659 -41.802 1.00 90.25 303 LYS A C 1
ATOM 2440 O O . LYS A 1 303 ? 13.181 10.563 -42.596 1.00 90.25 303 LYS A O 1
ATOM 2445 N N . LYS A 1 304 ? 12.488 8.763 -41.442 1.00 89.06 304 LYS A N 1
ATOM 2446 C CA . LYS A 1 304 ? 11.142 8.734 -42.050 1.00 89.06 304 LYS A CA 1
ATOM 2447 C C . LYS A 1 304 ? 10.309 9.968 -41.706 1.00 89.06 304 LYS A C 1
ATOM 2449 O O . LYS A 1 304 ? 9.478 10.378 -42.500 1.00 89.06 304 LYS A O 1
ATOM 2454 N N . ALA A 1 305 ? 10.519 10.569 -40.532 1.00 90.12 305 ALA A N 1
ATOM 2455 C CA . ALA A 1 305 ? 9.773 11.769 -40.156 1.00 90.12 305 ALA A CA 1
ATOM 2456 C C . ALA A 1 305 ? 10.215 12.963 -41.013 1.00 90.12 305 ALA A C 1
ATOM 2458 O O . ALA A 1 305 ? 9.385 13.718 -41.505 1.00 90.12 305 ALA A O 1
ATOM 2459 N N . LYS A 1 306 ? 11.527 13.066 -41.261 1.00 89.75 306 LYS A N 1
ATOM 2460 C CA . LYS A 1 306 ? 12.122 14.069 -42.151 1.00 89.75 306 LYS A CA 1
ATOM 2461 C C . LYS A 1 306 ? 11.651 13.932 -43.601 1.00 89.75 306 LYS A C 1
ATOM 2463 O O . LYS A 1 306 ? 11.504 14.938 -44.283 1.00 89.75 306 LYS A O 1
ATOM 2468 N N . GLU A 1 307 ? 11.434 12.707 -44.074 1.00 89.56 307 GLU A N 1
ATOM 2469 C CA . GLU A 1 307 ? 10.879 12.441 -45.408 1.00 89.56 307 GLU A CA 1
ATOM 2470 C C . GLU A 1 307 ? 9.409 12.861 -45.517 1.00 89.56 307 GLU A C 1
ATOM 2472 O O . GLU A 1 307 ? 9.037 13.470 -46.510 1.00 89.56 307 GLU A O 1
ATOM 2477 N N . LEU A 1 308 ? 8.597 12.598 -44.489 1.00 85.06 308 LEU A N 1
ATOM 2478 C CA . LEU A 1 308 ? 7.162 12.924 -44.471 1.00 85.06 308 LEU A CA 1
ATOM 2479 C C . LEU A 1 308 ? 6.847 14.422 -44.315 1.00 85.06 308 LEU A C 1
ATOM 2481 O O . LEU A 1 308 ? 5.694 14.816 -44.467 1.00 85.06 308 LEU A O 1
ATOM 2485 N N . LEU A 1 309 ? 7.838 15.242 -43.956 1.00 83.69 309 LEU A N 1
ATOM 2486 C CA . LEU A 1 309 ? 7.699 16.694 -43.789 1.00 83.69 309 LEU A CA 1
ATOM 2487 C C . LEU A 1 309 ? 8.186 17.513 -44.992 1.00 83.69 309 LEU A C 1
ATOM 2489 O O . LEU A 1 309 ? 8.050 18.738 -44.961 1.00 83.69 309 LEU A O 1
ATOM 2493 N N . LYS A 1 310 ? 8.791 16.864 -45.991 1.00 70.44 310 LYS A N 1
ATOM 2494 C CA . LYS A 1 310 ? 9.162 17.485 -47.269 1.00 70.44 310 LYS A CA 1
ATOM 2495 C C . LYS A 1 310 ? 7.960 17.546 -48.200 1.00 70.44 310 LYS A C 1
ATOM 2497 O O . LYS A 1 310 ? 7.872 18.563 -48.917 1.00 70.44 310 LYS A O 1
#

pLDDT: mean 81.13, std 13.31, range [31.23, 96.88]

Secondary structure (DSSP, 8-state):
-HHHHHHHHHHHHHHHHHHHGGGT-SSHHHHHHHHHHHHHHHHHHHHHHHHHHHHHHHHHHHHHHHHHHHHHHHHHHHHHHHHHHHHHHHHHHHHHHHHHHHHHHHHHHHHTT---HHHHHHHHHHHHHHHHHHHHHHHSSS-HHHHHHHHHHHHHHHHHHHHHH-HHHHHHHHHHHHHHHHHHHHHHHHHHHHHHHHHPEEPTTT--EE-TT-SB-TTT--B--------SS------HHHHHHHHHHTT-HHHHHHHHHHHHHH-TT-HHHHHHHHHHHHHTT-HHHHHHHHHHHHHTT-HHHHHHT-

InterPro domains:
  IPR011990 Tetratricopeptide-like helical domain superfamily [G3DSA:1.25.40.10] (239-309)
  IPR011990 Tetratricopeptide-like helical domain superfamily [SSF48452] (243-305)

Foldseek 3Di:
DVLVVVLVVLVVVLVVCLVCQCVPDPDNVVNVVVSVVSVVVSVVVSCVSVVVVVVVVVVVVVVVVVVVVVVVVVVVVVVVVVVVLLVVLLVQLVVLLVVVVVLVVVVVVVVVVDDDPVVVVVSVVSLVVSLLVLLVQLVVDPCSVVSVVSSLVSLVVVLVVCCVPPVVSSVVSVVSSVSSVVNNVVVVVVVVVVVQQVQFDADPPPRDTHGLPDQADPPPRDGDDDPPPPPDDDDPPPQLLVVLVVCVVVVVLVVSLVSLVVNCVVPVLPLSSLQSNLVSCVVVVVNVSSLVSLVSSVVSPNPVSVVVND

Sequence (310 aa):
MNTYIGLVSLGVVAVGLSAYLPFLMPTPTVSFITVIFASVFSLLITYMVTKKWVEEQAEIKSLKLKEENDKRIRRLKKEHDTTTLEKTIRDGTQTLIKNALDYFKIENIKNEIGTSAAIENLQLDKYGQIIELLADFSLILPDIKENQKIVEEEITHQIKIYQIDENPFAMFLERIMRKYLVTVNKKIKEKIEQEHMESMKICPQCAERILPKAKVCKHCGHKLHSIERLSSQNPILPDRIENGKNLYKSGLFKEAIKEFDTAIHDKADNAVAYYNRAVVHSKLGNREQARADLKEASNLGHKKAKELLK

Radius of gyration: 37.0 Å; chains: 1; bounding box: 106×36×88 Å

Organism: NCBI:txid45656